Protein AF-0000000068150400 (afdb_homodimer)

Organism: Rhizobium meliloti (strain 1021) (NCBI:txid266834)

Foldseek 3Di:
DWLQVLCVVPHFDAAADEQFDFQQVVVVVCVVVVHFKHFYADPVQFGQFMDGVVLSVVCCVVPNPVRRGGGNNVRTGGPAAADEGGHDLVVVVVVCVVVVNQKHFYDDPRHTRHMDGVVSSVVVVVVVVVVVVVVVVVVVVD/DWLQVLCVVPHFDAAADEQFDFQQVVVVVCVVVVHFKHFYADPVQFGQFMDGVVLSVVCCVVPNPVRRGGGNNVRTGGPAAADEGGHDLVVVVVVCVVVVNQKHFYDDPRHGRHMDGVVSSVVVVVVVVVVVVVVVVVVVVD

InterPro domains:
  IPR000644 CBS domain [PF00571] (12-61)
  IPR000644 CBS domain [PF00571] (72-124)
  IPR000644 CBS domain [PS51371] (7-70)
  IPR000644 CBS domain [PS51371] (76-134)
  IPR000644 CBS domain [SM00116] (13-61)
  IPR000644 CBS domain [SM00116] (79-126)
  IPR044725 CBS domain-containing protein CBSX3, CBS domain [cd04623] (11-123)
  IPR046342 CBS domain superfamily [G3DSA:3.10.580.10] (1-142)
  IPR046342 CBS domain superfamily [SSF54631] (1-140)
  IPR051257 Diverse Function CBS-Domain-Containing Protein [PTHR43080] (1-141)

Radius of gyration: 20.03 Å; Cα contacts (8 Å, |Δi|>4): 483; chains: 2; bounding box: 55×65×50 Å

Nearest PDB structures (foldseek):
  3fhm-assembly2_C  TM=9.840E-01  e=1.062E-17  Agrobacterium fabrum str. C58
  3fhm-assembly2_B  TM=9.861E-01  e=1.973E-17  Agrobacterium fabrum str. C58
  3fhm-assembly1_D  TM=9.865E-01  e=5.171E-17  Agrobacterium fabrum str. C58
  4fry-assembly1_A  TM=9.523E-01  e=8.740E-14  Burkholderia ambifaria MC40-6
  1xkf-assembly1_B-2  TM=8.261E-01  e=1.287E-10  Mycobacterium tuberculosis

Secondary structure (DSSP, 8-state):
-BHHHHHHHH-----EE-TTSBHHHHHHHHHHHT-SEEEEE-TT--EEEEEEHHHHHHHHHHHGGGGGGSBGGGTSBSS---B-TT-BHHHHHHHHHHHT-SEEEEEETTEEEEEEEHHHHHHHHHHHHHHHHHHHHHHHH-/-BHHHHHHHH-----EE-TTSBHHHHHHHHHHHT-SEEEEE-TT--EEEEEEHHHHHHHHHHHGGGGGGSBGGGTSBSS---B-TT-BHHHHHHHHHHHT-SEEEEEETTEEEEEEEHHHHHHHHHHHHHHHHHHHHHHHH-

Structure (mmCIF, N/CA/C/O backbone):
data_AF-0000000068150400-model_v1
#
loop_
_entity.id
_entity.type
_entity.pdbx_description
1 polymer 'CBS domain-containing protein'
#
loop_
_atom_site.group_PDB
_atom_site.id
_atom_site.type_symbol
_atom_site.label_atom_id
_atom_site.label_alt_id
_atom_site.label_comp_id
_atom_site.label_asym_id
_atom_site.label_entity_id
_atom_site.label_seq_id
_atom_site.pdbx_PDB_ins_code
_atom_site.Cartn_x
_atom_site.Cartn_y
_atom_site.Cartn_z
_atom_site.occupancy
_atom_site.B_iso_or_equiv
_atom_site.auth_seq_id
_atom_site.auth_comp_id
_atom_site.auth_asym_id
_atom_site.auth_atom_id
_atom_site.pdbx_PDB_model_num
ATOM 1 N N . MET A 1 1 ? 9.695 17.406 8.484 1 82.75 1 MET A N 1
ATOM 2 C CA . MET A 1 1 ? 10.508 16.219 8.773 1 82.75 1 MET A CA 1
ATOM 3 C C . MET A 1 1 ? 11.031 15.602 7.48 1 82.75 1 MET A C 1
ATOM 5 O O . MET A 1 1 ? 10.383 15.672 6.438 1 82.75 1 MET A O 1
ATOM 9 N N . SER A 1 2 ? 12.289 14.93 7.605 1 92.44 2 SER A N 1
ATOM 10 C CA . SER A 1 2 ? 13.008 14.531 6.395 1 92.44 2 SER A CA 1
ATOM 11 C C . SER A 1 2 ? 13.07 13.016 6.262 1 92.44 2 SER A C 1
ATOM 13 O O . SER A 1 2 ? 12.742 12.289 7.203 1 92.44 2 SER A O 1
ATOM 15 N N . VAL A 1 3 ? 13.469 12.562 5.055 1 95.31 3 VAL A N 1
ATOM 16 C CA . VAL A 1 3 ? 13.742 11.156 4.766 1 95.31 3 VAL A CA 1
ATOM 17 C C . VAL A 1 3 ? 14.812 10.633 5.715 1 95.31 3 VAL A C 1
ATOM 19 O O . VAL A 1 3 ? 14.68 9.531 6.262 1 95.31 3 VAL A O 1
ATOM 22 N N . LYS A 1 4 ? 15.789 11.445 5.941 1 95.5 4 LYS A N 1
ATOM 23 C CA . LYS A 1 4 ? 16.875 11.07 6.84 1 95.5 4 LYS A CA 1
ATOM 24 C C . LYS A 1 4 ? 16.359 10.758 8.242 1 95.5 4 LYS A C 1
ATOM 26 O O . LYS A 1 4 ? 16.781 9.789 8.867 1 95.5 4 LYS A O 1
ATOM 31 N N . ALA A 1 5 ? 15.516 11.547 8.727 1 93.94 5 ALA A N 1
ATOM 32 C CA . ALA A 1 5 ? 14.953 11.367 10.062 1 93.94 5 ALA A CA 1
ATOM 33 C C . ALA A 1 5 ? 14.195 10.047 10.156 1 93.94 5 ALA A C 1
ATOM 35 O O . ALA A 1 5 ? 14.289 9.336 11.164 1 93.94 5 ALA A O 1
ATOM 36 N N . ILE A 1 6 ? 13.414 9.727 9.102 1 95.12 6 ILE A N 1
ATOM 37 C CA . ILE A 1 6 ? 12.672 8.477 9.07 1 95.12 6 ILE A CA 1
ATOM 38 C C . ILE A 1 6 ? 13.648 7.297 9.102 1 95.12 6 ILE A C 1
ATOM 40 O O . ILE A 1 6 ? 13.453 6.348 9.867 1 95.12 6 ILE A O 1
ATOM 44 N N . LEU A 1 7 ? 14.703 7.406 8.305 1 96.25 7 LEU A N 1
ATOM 45 C CA . LEU A 1 7 ? 15.688 6.332 8.242 1 96.25 7 LEU A CA 1
ATOM 46 C C . LEU A 1 7 ? 16.375 6.141 9.594 1 96.25 7 LEU A C 1
ATOM 48 O O . LEU A 1 7 ? 16.609 5.008 10.016 1 96.25 7 LEU A O 1
ATOM 52 N N . ASN A 1 8 ? 16.688 7.238 10.227 1 94.5 8 ASN A N 1
ATOM 53 C CA . ASN A 1 8 ? 17.328 7.172 11.531 1 94.5 8 ASN A CA 1
ATOM 54 C C . ASN A 1 8 ? 16.453 6.461 12.555 1 94.5 8 ASN A C 1
ATOM 56 O O . ASN A 1 8 ? 16.953 5.777 13.453 1 94.5 8 ASN A O 1
ATOM 60 N N . GLU A 1 9 ? 15.25 6.629 12.406 1 91.56 9 GLU A N 1
ATOM 61 C CA . GLU A 1 9 ? 14.32 6.039 13.359 1 91.56 9 GLU A CA 1
ATOM 62 C C . GLU A 1 9 ? 14.07 4.562 13.055 1 91.56 9 GLU A C 1
ATOM 64 O O . GLU A 1 9 ? 14.117 3.723 13.961 1 91.56 9 GLU A O 1
ATOM 69 N N . LYS A 1 10 ? 13.805 4.262 11.805 1 93.38 10 LYS A N 1
ATOM 70 C CA . LYS A 1 10 ? 13.383 2.9 11.492 1 93.38 10 LYS A CA 1
ATOM 71 C C . LYS A 1 10 ? 14.57 2.023 11.125 1 93.38 10 LYS A C 1
ATOM 73 O O . LYS A 1 10 ? 14.461 0.796 11.078 1 93.38 10 LYS A O 1
ATOM 78 N N . GLY A 1 11 ? 15.68 2.656 10.805 1 93.31 11 GLY A N 1
ATOM 79 C CA . GLY A 1 11 ? 16.828 1.925 10.297 1 93.31 11 GLY A CA 1
ATOM 80 C C . GLY A 1 11 ? 16.953 1.986 8.789 1 93.31 11 GLY A C 1
ATOM 81 O O . GLY A 1 11 ? 16.016 2.377 8.094 1 93.31 11 GLY A O 1
ATOM 82 N N . SER A 1 12 ? 18.141 1.48 8.289 1 90.25 12 SER A N 1
ATOM 83 C CA . SER A 1 12 ? 18.422 1.635 6.863 1 90.25 12 SER A CA 1
ATOM 84 C C . SER A 1 12 ? 18.594 0.28 6.184 1 90.25 12 SER A C 1
ATOM 86 O O . SER A 1 12 ? 19.016 0.208 5.031 1 90.25 12 SER A O 1
ATOM 88 N N . ASN A 1 13 ? 18.188 -0.752 6.84 1 92.38 13 ASN A N 1
ATOM 89 C CA . ASN A 1 13 ? 18.312 -2.078 6.242 1 92.38 13 ASN A CA 1
ATOM 90 C C . ASN A 1 13 ? 17.297 -2.285 5.121 1 92.38 13 ASN A C 1
ATOM 92 O O . ASN A 1 13 ? 16.125 -1.921 5.262 1 92.38 13 ASN A O 1
ATOM 96 N N . VAL A 1 14 ? 17.828 -2.82 4.047 1 95.88 14 VAL A N 1
ATOM 97 C CA . VAL A 1 14 ? 16.984 -3.08 2.891 1 95.88 14 VAL A CA 1
ATOM 98 C C . VAL A 1 14 ? 17.141 -4.535 2.451 1 95.88 14 VAL A C 1
ATOM 100 O O . VAL A 1 14 ? 18.25 -5.016 2.262 1 95.88 14 VAL A O 1
ATOM 103 N N . ILE A 1 15 ? 16.125 -5.289 2.371 1 97.19 15 ILE A N 1
ATOM 104 C CA . ILE A 1 15 ? 16.156 -6.613 1.76 1 97.19 15 ILE A CA 1
ATOM 105 C C . ILE A 1 15 ? 16.312 -6.48 0.246 1 97.19 15 ILE A C 1
ATOM 107 O O . ILE A 1 15 ? 15.477 -5.855 -0.415 1 97.19 15 ILE A O 1
ATOM 111 N N . THR A 1 16 ? 17.344 -7.031 -0.246 1 98.06 16 THR A N 1
ATOM 112 C CA . THR A 1 16 ? 17.609 -6.973 -1.68 1 98.06 16 THR A CA 1
ATOM 113 C C . THR A 1 16 ? 17.656 -8.375 -2.277 1 98.06 16 THR A C 1
ATOM 115 O O . THR A 1 16 ? 17.812 -9.359 -1.553 1 98.06 16 THR A O 1
ATOM 118 N N . VAL A 1 17 ? 17.453 -8.406 -3.559 1 98.31 17 VAL A N 1
ATOM 119 C CA . VAL A 1 17 ? 17.609 -9.656 -4.297 1 98.31 17 VAL A CA 1
ATOM 120 C C . VAL A 1 17 ? 18.375 -9.406 -5.59 1 98.31 17 VAL A C 1
ATOM 122 O O . VAL A 1 17 ? 18.531 -8.258 -6.012 1 98.31 17 VAL A O 1
ATOM 125 N N . THR A 1 18 ? 18.891 -10.492 -6.129 1 97.75 18 THR A N 1
ATOM 126 C CA . THR A 1 18 ? 19.438 -10.406 -7.473 1 97.75 18 THR A CA 1
ATOM 127 C C . THR A 1 18 ? 18.359 -10.617 -8.523 1 97.75 18 THR A C 1
ATOM 129 O O . THR A 1 18 ? 17.281 -11.133 -8.211 1 97.75 18 THR A O 1
ATOM 132 N N . ALA A 1 19 ? 18.688 -10.234 -9.781 1 97.56 19 ALA A N 1
ATOM 133 C CA . ALA A 1 19 ? 17.719 -10.281 -10.875 1 97.56 19 ALA A CA 1
ATOM 134 C C . ALA A 1 19 ? 17.328 -11.727 -11.195 1 97.56 19 ALA A C 1
ATOM 136 O O . ALA A 1 19 ? 16.297 -11.969 -11.828 1 97.56 19 ALA A O 1
ATOM 137 N N . GLN A 1 20 ? 18.031 -12.68 -10.734 1 97.62 20 GLN A N 1
ATOM 138 C CA . GLN A 1 20 ? 17.906 -14.055 -11.219 1 97.62 20 GLN A CA 1
ATOM 139 C C . GLN A 1 20 ? 17.031 -14.883 -10.273 1 97.62 20 GLN A C 1
ATOM 141 O O . GLN A 1 20 ? 16.594 -15.977 -10.633 1 97.62 20 GLN A O 1
ATOM 146 N N . VAL A 1 21 ? 16.859 -14.43 -9.055 1 98 21 VAL A N 1
ATOM 147 C CA . VAL A 1 21 ? 15.984 -15.18 -8.164 1 98 21 VAL A CA 1
ATOM 148 C C . VAL A 1 21 ? 14.594 -15.305 -8.789 1 98 21 VAL A C 1
ATOM 150 O O . VAL A 1 21 ? 14.219 -14.492 -9.633 1 98 21 VAL A O 1
ATOM 153 N N . THR A 1 22 ? 13.836 -16.297 -8.43 1 98.62 22 THR A N 1
ATOM 154 C CA . THR A 1 22 ? 12.516 -16.484 -9.023 1 98.62 22 THR A CA 1
ATOM 155 C C . THR A 1 22 ? 11.484 -15.594 -8.352 1 98.62 22 THR A C 1
ATOM 157 O O . THR A 1 22 ? 11.68 -15.148 -7.219 1 98.62 22 THR A O 1
ATOM 160 N N . VAL A 1 23 ? 10.383 -15.406 -8.984 1 98.56 23 VAL A N 1
ATOM 161 C CA . VAL A 1 23 ? 9.266 -14.641 -8.453 1 98.56 23 VAL A CA 1
ATOM 162 C C . VAL A 1 23 ? 8.75 -15.297 -7.176 1 98.56 23 VAL A C 1
ATOM 164 O O . VAL A 1 23 ? 8.445 -14.617 -6.195 1 98.56 23 VAL A O 1
ATOM 167 N N . GLN A 1 24 ? 8.727 -16.594 -7.191 1 98.56 24 GLN A N 1
ATOM 168 C CA . GLN A 1 24 ? 8.289 -17.328 -6.012 1 98.56 24 GLN A CA 1
ATOM 169 C C . GLN A 1 24 ? 9.219 -17.062 -4.828 1 98.56 24 GLN A C 1
ATOM 171 O O . GLN A 1 24 ? 8.758 -16.859 -3.703 1 98.56 24 GLN A O 1
ATOM 176 N N . GLN A 1 25 ? 10.484 -17.109 -5.066 1 98.62 25 GLN A N 1
ATOM 177 C CA . GLN A 1 25 ? 11.453 -16.844 -4.008 1 98.62 25 GLN A CA 1
ATOM 178 C C . GLN A 1 25 ? 11.289 -15.422 -3.473 1 98.62 25 GLN A C 1
ATOM 180 O O . GLN A 1 25 ? 11.352 -15.195 -2.262 1 98.62 25 GLN A O 1
ATOM 185 N N . ALA A 1 26 ? 11.133 -14.5 -4.371 1 98.62 26 ALA A N 1
ATOM 186 C CA . ALA A 1 26 ? 10.914 -13.117 -3.961 1 98.62 26 ALA A CA 1
ATOM 187 C C . ALA A 1 26 ? 9.633 -12.984 -3.137 1 98.62 26 ALA A C 1
ATOM 189 O O . ALA A 1 26 ? 9.609 -12.266 -2.137 1 98.62 26 ALA A O 1
ATOM 190 N N . ALA A 1 27 ? 8.539 -13.688 -3.525 1 98.62 27 ALA A N 1
ATOM 191 C CA . ALA A 1 27 ? 7.297 -13.68 -2.764 1 98.62 27 ALA A CA 1
ATOM 192 C C . ALA A 1 27 ? 7.52 -14.188 -1.342 1 98.62 27 ALA A C 1
ATOM 194 O O . ALA A 1 27 ? 6.977 -13.625 -0.385 1 98.62 27 ALA A O 1
ATOM 195 N N . SER A 1 28 ? 8.328 -15.211 -1.235 1 98.75 28 SER A N 1
ATOM 196 C CA . SER A 1 28 ? 8.656 -15.758 0.077 1 98.75 28 SER A CA 1
ATOM 197 C C . SER A 1 28 ? 9.398 -14.742 0.934 1 98.75 28 SER A C 1
ATOM 199 O O . SER A 1 28 ? 9.117 -14.602 2.127 1 98.75 28 SER A O 1
ATOM 201 N N . LEU A 1 29 ? 10.289 -14.016 0.348 1 98.69 29 LEU A N 1
ATOM 202 C CA . LEU A 1 29 ? 11.039 -12.992 1.063 1 98.69 29 LEU A CA 1
ATOM 203 C C . LEU A 1 29 ? 10.125 -11.875 1.537 1 98.69 29 LEU A C 1
ATOM 205 O O . LEU A 1 29 ? 10.234 -11.414 2.676 1 98.69 29 LEU A O 1
ATOM 209 N N . LEU A 1 30 ? 9.195 -11.453 0.648 1 98.56 30 LEU A N 1
ATOM 210 C CA . LEU A 1 30 ? 8.242 -10.422 1.029 1 98.56 30 LEU A CA 1
ATOM 211 C C . LEU A 1 30 ? 7.426 -10.852 2.244 1 98.56 30 LEU A C 1
ATOM 213 O O . LEU A 1 30 ? 7.301 -10.102 3.213 1 98.56 30 LEU A O 1
ATOM 217 N N . HIS A 1 31 ? 6.957 -12.086 2.205 1 98.44 31 HIS A N 1
ATOM 218 C CA . HIS A 1 31 ? 6.094 -12.609 3.262 1 98.44 31 HIS A CA 1
ATOM 219 C C . HIS A 1 31 ? 6.867 -12.789 4.562 1 98.44 31 HIS A C 1
ATOM 221 O O . HIS A 1 31 ? 6.41 -12.352 5.625 1 98.44 31 HIS A O 1
ATOM 227 N N . GLU A 1 32 ? 8.039 -13.352 4.484 1 98.12 32 GLU A N 1
ATOM 228 C CA . GLU A 1 32 ? 8.844 -13.68 5.656 1 98.12 32 GLU A CA 1
ATOM 229 C C . GLU A 1 32 ? 9.312 -12.422 6.375 1 98.12 32 GLU A C 1
ATOM 231 O O . GLU A 1 32 ? 9.453 -12.414 7.602 1 98.12 32 GLU A O 1
ATOM 236 N N . ASN A 1 33 ? 9.531 -11.359 5.648 1 97.69 33 ASN A N 1
ATOM 237 C CA . ASN A 1 33 ? 10.055 -10.133 6.234 1 97.69 33 ASN A CA 1
ATOM 238 C C . ASN A 1 33 ? 8.953 -9.102 6.445 1 97.69 33 ASN A C 1
ATOM 240 O O . ASN A 1 33 ? 9.211 -8 6.938 1 97.69 33 ASN A O 1
ATOM 244 N N . HIS A 1 34 ? 7.723 -9.383 6.02 1 96.62 34 HIS A N 1
ATOM 245 C CA . HIS A 1 34 ? 6.559 -8.516 6.172 1 96.62 34 HIS A CA 1
ATOM 246 C C . HIS A 1 34 ? 6.777 -7.176 5.48 1 96.62 34 HIS A C 1
ATOM 248 O O . HIS A 1 34 ? 6.539 -6.121 6.078 1 96.62 34 HIS A O 1
ATOM 254 N N . ILE A 1 35 ? 7.309 -7.273 4.246 1 97.44 35 ILE A N 1
ATOM 255 C CA . ILE A 1 35 ? 7.531 -6.074 3.439 1 97.44 35 ILE A CA 1
ATOM 256 C C . ILE A 1 35 ? 6.785 -6.199 2.115 1 97.44 35 ILE A C 1
ATOM 258 O O . ILE A 1 35 ? 6.449 -7.305 1.686 1 97.44 35 ILE A O 1
ATOM 262 N N . GLY A 1 36 ? 6.5 -5.027 1.445 1 98 36 GLY A N 1
ATOM 263 C CA . GLY A 1 36 ? 5.711 -5.039 0.222 1 98 36 GLY A CA 1
ATOM 264 C C . GLY A 1 36 ? 6.555 -4.91 -1.031 1 98 36 GLY A C 1
ATOM 265 O O . GLY A 1 36 ? 6.027 -4.93 -2.146 1 98 36 GLY A O 1
ATOM 266 N N . ALA A 1 37 ? 7.902 -4.801 -0.816 1 98.44 37 ALA A N 1
ATOM 267 C CA . ALA A 1 37 ? 8.789 -4.629 -1.967 1 98.44 37 ALA A CA 1
ATOM 268 C C . ALA A 1 37 ? 10.188 -5.141 -1.661 1 98.44 37 ALA A C 1
ATOM 270 O O . ALA A 1 37 ? 10.641 -5.086 -0.515 1 98.44 37 ALA A O 1
ATOM 271 N N . VAL A 1 38 ? 10.828 -5.617 -2.701 1 98.56 38 VAL A N 1
ATOM 272 C CA . VAL A 1 38 ? 12.266 -5.891 -2.656 1 98.56 38 VAL A CA 1
ATOM 273 C C . VAL A 1 38 ? 12.984 -5.074 -3.727 1 98.56 38 VAL A C 1
ATOM 275 O O . VAL A 1 38 ? 12.469 -4.902 -4.836 1 98.56 38 VAL A O 1
ATOM 278 N N . VAL A 1 39 ? 14.148 -4.609 -3.348 1 98.5 39 VAL A N 1
ATOM 279 C CA . VAL A 1 39 ? 14.977 -3.883 -4.309 1 98.5 39 VAL A CA 1
ATOM 280 C C . VAL A 1 39 ? 15.922 -4.848 -5.008 1 98.5 39 VAL A C 1
ATOM 282 O O . VAL A 1 39 ? 16.516 -5.723 -4.371 1 98.5 39 VAL A O 1
ATOM 285 N N . VAL A 1 40 ? 15.953 -4.723 -6.301 1 98.56 40 VAL A N 1
ATOM 286 C CA . VAL A 1 40 ? 16.859 -5.551 -7.098 1 98.56 40 VAL A CA 1
ATOM 287 C C . VAL A 1 40 ? 18.156 -4.797 -7.352 1 98.56 40 VAL A C 1
ATOM 289 O O . VAL A 1 40 ? 18.141 -3.674 -7.863 1 98.56 40 VAL A O 1
ATOM 292 N N . VAL A 1 41 ? 19.281 -5.43 -6.973 1 96.81 41 VAL A N 1
ATOM 293 C CA . VAL A 1 41 ? 20.578 -4.773 -7.113 1 96.81 41 VAL A CA 1
ATOM 294 C C . VAL A 1 41 ? 21.531 -5.668 -7.898 1 96.81 41 VAL A C 1
ATOM 296 O O . VAL A 1 41 ? 21.344 -6.887 -7.949 1 96.81 41 VAL A O 1
ATOM 299 N N . ASP A 1 42 ? 22.438 -5.047 -8.57 1 94.94 42 ASP A N 1
ATOM 300 C CA . ASP A 1 42 ? 23.5 -5.805 -9.234 1 94.94 42 ASP A CA 1
ATOM 301 C C . ASP A 1 42 ? 24.656 -6.098 -8.281 1 94.94 42 ASP A C 1
ATOM 303 O O . ASP A 1 42 ? 24.594 -5.762 -7.102 1 94.94 42 ASP A O 1
ATOM 307 N N . PRO A 1 43 ? 25.688 -6.801 -8.742 1 93.38 43 PRO A N 1
ATOM 308 C CA . PRO A 1 43 ? 26.797 -7.176 -7.859 1 93.38 43 PRO A CA 1
ATOM 309 C C . PRO A 1 43 ? 27.5 -5.965 -7.25 1 93.38 43 PRO A C 1
ATOM 311 O O . PRO A 1 43 ? 28.125 -6.078 -6.191 1 93.38 43 PRO A O 1
ATOM 314 N N . GLU A 1 44 ? 27.406 -4.82 -7.883 1 90.44 44 GLU A N 1
ATOM 315 C CA . GLU A 1 44 ? 28.047 -3.605 -7.379 1 90.44 44 GLU A CA 1
ATOM 316 C C . GLU A 1 44 ? 27.094 -2.797 -6.512 1 90.44 44 GLU A C 1
ATOM 318 O O . GLU A 1 44 ? 27.375 -1.648 -6.164 1 90.44 44 GLU A O 1
ATOM 323 N N . GLU A 1 45 ? 25.906 -3.299 -6.281 1 88.06 45 GLU A N 1
ATOM 324 C CA . GLU A 1 45 ? 24.906 -2.723 -5.391 1 88.06 45 GLU A CA 1
ATOM 325 C C . GLU A 1 45 ? 24.219 -1.522 -6.039 1 88.06 45 GLU A C 1
ATOM 327 O O . GLU A 1 45 ? 23.719 -0.641 -5.344 1 88.06 45 GLU A O 1
ATOM 332 N N . HIS A 1 46 ? 24.312 -1.472 -7.316 1 93.81 46 HIS A N 1
ATOM 333 C CA . HIS A 1 46 ? 23.469 -0.513 -8.023 1 93.81 46 HIS A CA 1
ATOM 334 C C . HIS A 1 46 ? 22.031 -1.002 -8.109 1 93.81 46 HIS A C 1
ATOM 336 O O . HIS A 1 46 ? 21.781 -2.193 -8.312 1 93.81 46 HIS A O 1
ATOM 342 N N . ILE A 1 47 ? 21.156 0.01 -7.953 1 96.56 47 ILE A N 1
ATOM 343 C CA . ILE A 1 47 ? 19.734 -0.328 -8.078 1 96.56 47 ILE A CA 1
ATOM 344 C C . ILE A 1 47 ? 19.391 -0.595 -9.539 1 96.56 47 ILE A C 1
ATOM 346 O O . ILE A 1 47 ? 19.562 0.279 -10.391 1 96.56 47 ILE A O 1
ATOM 350 N N . VAL A 1 48 ? 18.891 -1.776 -9.812 1 96.88 48 VAL A N 1
ATOM 351 C CA . VAL A 1 48 ? 18.609 -2.098 -11.203 1 96.88 48 VAL A CA 1
ATOM 352 C C . VAL A 1 48 ? 17.109 -2.357 -11.375 1 96.88 48 VAL A C 1
ATOM 354 O O . VAL A 1 48 ? 16.609 -2.504 -12.5 1 96.88 48 VAL A O 1
ATOM 357 N N . GLY A 1 49 ? 16.344 -2.475 -10.289 1 97.94 49 GLY A N 1
ATOM 358 C CA . GLY A 1 49 ? 14.906 -2.684 -10.344 1 97.94 49 GLY A CA 1
ATOM 359 C C . GLY A 1 49 ? 14.258 -2.75 -8.969 1 97.94 49 GLY A C 1
ATOM 360 O O . GLY A 1 49 ? 14.945 -2.609 -7.949 1 97.94 49 GLY A O 1
ATOM 361 N N . ILE A 1 50 ? 13 -2.889 -8.961 1 98.56 50 ILE A N 1
ATOM 362 C CA . ILE A 1 50 ? 12.219 -3.105 -7.746 1 98.56 50 ILE A CA 1
ATOM 363 C C . ILE A 1 50 ? 11.016 -3.994 -8.055 1 98.56 50 ILE A C 1
ATOM 365 O O . ILE A 1 50 ? 10.398 -3.867 -9.117 1 98.56 50 ILE A O 1
ATOM 369 N N . MET A 1 51 ? 10.75 -4.93 -7.207 1 98.69 51 MET A N 1
ATOM 370 C CA . MET A 1 51 ? 9.562 -5.77 -7.34 1 98.69 51 MET A CA 1
ATOM 371 C C . MET A 1 51 ? 8.672 -5.648 -6.109 1 98.69 51 MET A C 1
ATOM 373 O O . MET A 1 51 ? 9.133 -5.809 -4.98 1 98.69 51 MET A O 1
ATOM 377 N N . THR A 1 52 ? 7.391 -5.352 -6.355 1 98.5 52 THR A N 1
ATOM 378 C CA . THR A 1 52 ? 6.43 -5.152 -5.277 1 98.5 52 THR A CA 1
ATOM 379 C C . THR A 1 52 ? 5.367 -6.25 -5.293 1 98.5 52 THR A C 1
ATOM 381 O O . THR A 1 52 ? 5.328 -7.07 -6.211 1 98.5 52 THR A O 1
ATOM 384 N N . GLU A 1 53 ? 4.559 -6.27 -4.246 1 98.5 53 GLU A N 1
ATOM 385 C CA . GLU A 1 53 ? 3.389 -7.141 -4.215 1 98.5 53 GLU A CA 1
ATOM 386 C C . GLU A 1 53 ? 2.498 -6.918 -5.434 1 98.5 53 GLU A C 1
ATOM 388 O O . GLU A 1 53 ? 1.99 -7.871 -6.02 1 98.5 53 GLU A O 1
ATOM 393 N N . ARG A 1 54 ? 2.393 -5.672 -5.855 1 98.19 54 ARG A N 1
ATOM 394 C CA . ARG A 1 54 ? 1.565 -5.336 -7.008 1 98.19 54 ARG A CA 1
ATOM 395 C C . ARG A 1 54 ? 2.133 -5.945 -8.289 1 98.19 54 ARG A C 1
ATOM 397 O O . ARG A 1 54 ? 1.381 -6.406 -9.148 1 98.19 54 ARG A O 1
ATOM 404 N N . ASP A 1 55 ? 3.395 -5.922 -8.43 1 98.06 55 ASP A N 1
ATOM 405 C CA . ASP A 1 55 ? 4.027 -6.512 -9.609 1 98.06 55 ASP A CA 1
ATOM 406 C C . ASP A 1 55 ? 3.738 -8.008 -9.695 1 98.06 55 ASP A C 1
ATOM 408 O O . ASP A 1 55 ? 3.494 -8.539 -10.781 1 98.06 55 ASP A O 1
ATOM 412 N N . ILE A 1 56 ? 3.816 -8.672 -8.523 1 98.5 56 ILE A N 1
ATOM 413 C CA . ILE A 1 56 ? 3.549 -10.109 -8.484 1 98.5 56 ILE A CA 1
ATOM 414 C C . ILE A 1 56 ? 2.098 -10.375 -8.883 1 98.5 56 ILE A C 1
ATOM 416 O O . ILE A 1 56 ? 1.824 -11.227 -9.727 1 98.5 56 ILE A O 1
ATOM 420 N N . VAL A 1 57 ? 1.198 -9.656 -8.336 1 98.5 57 VAL A N 1
ATOM 421 C CA . VAL A 1 57 ? -0.225 -9.836 -8.594 1 98.5 57 VAL A CA 1
ATOM 422 C C . VAL A 1 57 ? -0.523 -9.539 -10.062 1 98.5 57 VAL A C 1
ATOM 424 O O . VAL A 1 57 ? -1.272 -10.273 -10.711 1 98.5 57 VAL A O 1
ATOM 427 N N . ALA A 1 58 ? 0.052 -8.461 -10.562 1 98.31 58 ALA A N 1
ATOM 428 C CA . ALA A 1 58 ? -0.116 -8.133 -11.977 1 98.31 58 ALA A CA 1
ATOM 429 C C . ALA A 1 58 ? 0.388 -9.266 -12.867 1 98.31 58 ALA A C 1
ATOM 431 O O . ALA A 1 58 ? -0.25 -9.609 -13.867 1 98.31 58 ALA A O 1
ATOM 432 N N . SER A 1 59 ? 1.521 -9.797 -12.555 1 98.31 59 SER A N 1
ATOM 433 C CA . SER A 1 59 ? 2.102 -10.891 -13.328 1 98.31 59 SER A CA 1
ATOM 434 C C . SER A 1 59 ? 1.221 -12.133 -13.281 1 98.31 59 SER A C 1
ATOM 436 O O . SER A 1 59 ? 1.041 -12.812 -14.289 1 98.31 59 SER A O 1
ATOM 438 N N . ILE A 1 60 ? 0.725 -12.43 -12.07 1 98.25 60 ILE A N 1
ATOM 439 C CA . ILE A 1 60 ? -0.189 -13.555 -11.914 1 98.25 60 ILE A CA 1
ATOM 440 C C . ILE A 1 60 ? -1.421 -13.344 -12.789 1 98.25 60 ILE A C 1
ATOM 442 O O . ILE A 1 60 ? -1.882 -14.273 -13.461 1 98.25 60 ILE A O 1
ATOM 446 N N . ALA A 1 61 ? -1.982 -12.172 -12.766 1 98.25 61 ALA A N 1
ATOM 447 C CA . ALA A 1 61 ? -3.156 -11.852 -13.57 1 98.25 61 ALA A CA 1
ATOM 448 C C . ALA A 1 61 ? -2.885 -12.086 -15.055 1 98.25 61 ALA A C 1
ATOM 450 O O . ALA A 1 61 ? -3.746 -12.594 -15.781 1 98.25 61 ALA A O 1
ATOM 451 N N . ARG A 1 62 ? -1.73 -11.75 -15.484 1 97.31 62 ARG A N 1
ATOM 452 C CA . ARG A 1 62 ? -1.403 -11.758 -16.906 1 97.31 62 ARG A CA 1
ATOM 453 C C . ARG A 1 62 ? -0.959 -13.148 -17.359 1 97.31 62 ARG A C 1
ATOM 455 O O . ARG A 1 62 ? -1.311 -13.594 -18.453 1 97.31 62 ARG A O 1
ATOM 462 N N . TYR A 1 63 ? -0.173 -13.859 -16.453 1 96.94 63 TYR A N 1
ATOM 463 C CA . TYR A 1 63 ? 0.537 -15.039 -16.938 1 96.94 63 TYR A CA 1
ATOM 464 C C . TYR A 1 63 ? 0.162 -16.266 -16.125 1 96.94 63 TYR A C 1
ATOM 466 O O . TYR A 1 63 ? 0.596 -17.375 -16.438 1 96.94 63 TYR A O 1
ATOM 474 N N . GLY A 1 64 ? -0.612 -16.141 -15.133 1 96.94 64 GLY A N 1
ATOM 475 C CA . GLY A 1 64 ? -0.967 -17.25 -14.266 1 96.94 64 GLY A CA 1
ATOM 476 C C . GLY A 1 64 ? 0.209 -17.797 -13.477 1 96.94 64 GLY A C 1
ATOM 477 O O . GLY A 1 64 ? 1.138 -17.047 -13.148 1 96.94 64 GLY A O 1
ATOM 478 N N . ALA A 1 65 ? 0.145 -19.031 -13.172 1 97.12 65 ALA A N 1
ATOM 479 C CA . ALA A 1 65 ? 1.111 -19.688 -12.297 1 97.12 65 ALA A CA 1
ATOM 480 C C . ALA A 1 65 ? 2.504 -19.703 -12.922 1 97.12 65 ALA A C 1
ATOM 482 O O . ALA A 1 65 ? 3.508 -19.812 -12.219 1 97.12 65 ALA A O 1
ATOM 483 N N . ALA A 1 66 ? 2.59 -19.547 -14.203 1 97 66 ALA A N 1
ATOM 484 C CA . ALA A 1 66 ? 3.842 -19.672 -14.945 1 97 66 ALA A CA 1
ATOM 485 C C . ALA A 1 66 ? 4.832 -18.578 -14.539 1 97 66 ALA A C 1
ATOM 487 O O . ALA A 1 66 ? 6.043 -18.75 -14.672 1 97 66 ALA A O 1
ATOM 488 N N . CYS A 1 67 ? 4.324 -17.531 -14.062 1 97.56 67 CYS A N 1
ATOM 489 C CA . CYS A 1 67 ? 5.207 -16.422 -13.734 1 97.56 67 CYS A CA 1
ATOM 490 C C . CYS A 1 67 ? 6.047 -16.734 -12.5 1 97.56 67 CYS A C 1
ATOM 492 O O . CYS A 1 67 ? 7.09 -16.109 -12.281 1 97.56 67 CYS A O 1
ATOM 494 N N . LEU A 1 68 ? 5.648 -17.688 -11.68 1 98.31 68 LEU A N 1
ATOM 495 C CA . LEU A 1 68 ? 6.273 -17.922 -10.375 1 98.31 68 LEU A CA 1
ATOM 496 C C . LEU A 1 68 ? 7.68 -18.484 -10.547 1 98.31 68 LEU A C 1
ATOM 498 O O . LEU A 1 68 ? 8.547 -18.266 -9.703 1 98.31 68 LEU A O 1
ATOM 502 N N . ASP A 1 69 ? 7.895 -19.141 -11.656 1 97.88 69 ASP A N 1
ATOM 503 C CA . ASP A 1 69 ? 9.188 -19.766 -11.891 1 97.88 69 ASP A CA 1
ATOM 504 C C . ASP A 1 69 ? 10.102 -18.859 -12.719 1 97.88 69 ASP A C 1
ATOM 506 O O . ASP A 1 69 ? 11.266 -19.188 -12.953 1 97.88 69 ASP A O 1
ATOM 510 N N . LYS A 1 70 ? 9.609 -17.75 -13.164 1 98.31 70 LYS A N 1
ATOM 511 C CA . LYS A 1 70 ? 10.391 -16.812 -13.961 1 98.31 70 LYS A CA 1
ATOM 512 C C . LYS A 1 70 ? 11.289 -15.953 -13.078 1 98.31 70 LYS A C 1
ATOM 514 O O . LYS A 1 70 ? 11.023 -15.789 -11.883 1 98.31 70 LYS A O 1
ATOM 519 N N . PRO A 1 71 ? 12.398 -15.469 -13.703 1 98.69 71 PRO A N 1
ATOM 520 C CA . PRO A 1 71 ? 13.25 -14.57 -12.93 1 98.69 71 PRO A CA 1
ATOM 521 C C . PRO A 1 71 ? 12.578 -13.234 -12.617 1 98.69 71 PRO A C 1
ATOM 523 O O . PRO A 1 71 ? 11.805 -12.727 -13.43 1 98.69 71 PRO A O 1
ATOM 526 N N . VAL A 1 72 ? 12.883 -12.625 -11.484 1 98.56 72 VAL A N 1
ATOM 527 C CA . VAL A 1 72 ? 12.398 -11.328 -11.039 1 98.56 72 VAL A CA 1
ATOM 528 C C . VAL A 1 72 ? 12.625 -10.289 -12.133 1 98.56 72 VAL A C 1
ATOM 530 O O . VAL A 1 72 ? 11.812 -9.383 -12.328 1 98.56 72 VAL A O 1
ATOM 533 N N . SER A 1 73 ? 13.68 -10.453 -12.898 1 98.31 73 SER A N 1
ATOM 534 C CA . SER A 1 73 ? 14.023 -9.5 -13.953 1 98.31 73 SER A CA 1
ATOM 535 C C . SER A 1 73 ? 12.93 -9.422 -15.008 1 98.31 73 SER A C 1
ATOM 537 O O . SER A 1 73 ? 12.82 -8.422 -15.719 1 98.31 73 SER A O 1
ATOM 539 N N . SER A 1 74 ? 12.141 -10.422 -15.109 1 97.44 74 SER A N 1
ATOM 540 C CA . SER A 1 74 ? 11.086 -10.453 -16.109 1 97.44 74 SER A CA 1
ATOM 541 C C . SER A 1 74 ? 9.812 -9.773 -15.609 1 97.44 74 SER A C 1
ATOM 543 O O . SER A 1 74 ? 8.891 -9.508 -16.391 1 97.44 74 SER A O 1
ATOM 545 N N . VAL A 1 75 ? 9.719 -9.43 -14.328 1 97.31 75 VAL A N 1
ATOM 546 C CA . VAL A 1 75 ? 8.484 -8.945 -13.719 1 97.31 75 VAL A CA 1
ATOM 547 C C . VAL A 1 75 ? 8.734 -7.594 -13.055 1 97.31 75 VAL A C 1
ATOM 549 O O . VAL A 1 75 ? 7.824 -6.773 -12.945 1 97.31 75 VAL A O 1
ATOM 552 N N . MET A 1 76 ? 9.922 -7.348 -12.664 1 98 76 MET A N 1
ATOM 553 C CA . MET A 1 76 ? 10.266 -6.18 -11.859 1 98 76 MET A CA 1
ATOM 554 C C . MET A 1 76 ? 10.109 -4.895 -12.656 1 98 76 MET A C 1
ATOM 556 O O . MET A 1 76 ? 10.094 -4.926 -13.891 1 98 76 MET A O 1
ATOM 560 N N . TRP A 1 77 ? 9.898 -3.83 -11.914 1 96.81 77 TRP A N 1
ATOM 561 C CA . TRP A 1 77 ? 9.945 -2.5 -12.516 1 96.81 77 TRP A CA 1
ATOM 562 C C . TRP A 1 77 ? 11.383 -1.998 -12.609 1 96.81 77 TRP A C 1
ATOM 564 O O . TRP A 1 77 ? 12.117 -2.002 -11.617 1 96.81 77 TRP A O 1
ATOM 574 N N . GLN A 1 78 ? 11.812 -1.51 -13.773 1 96.25 78 GLN A N 1
ATOM 575 C CA . GLN A 1 78 ? 13.219 -1.164 -13.984 1 96.25 78 GLN A CA 1
ATOM 576 C C . GLN A 1 78 ? 13.438 0.342 -13.867 1 96.25 78 GLN A C 1
ATOM 578 O O . GLN A 1 78 ? 14.562 0.797 -13.656 1 96.25 78 GLN A O 1
ATOM 583 N N . ASN A 1 79 ? 12.422 1.161 -14.07 1 94.5 79 ASN A N 1
ATOM 584 C CA . ASN A 1 79 ? 12.531 2.607 -13.898 1 94.5 79 ASN A CA 1
ATOM 585 C C . ASN A 1 79 ? 12.195 3.033 -12.477 1 94.5 79 ASN A C 1
ATOM 587 O O . ASN A 1 79 ? 11.211 3.738 -12.25 1 94.5 79 ASN A O 1
ATOM 591 N N . VAL A 1 80 ? 13.141 2.775 -11.617 1 96.69 80 VAL A N 1
ATOM 592 C CA . VAL A 1 80 ? 12.883 2.904 -10.188 1 96.69 80 VAL A CA 1
ATOM 593 C C . VAL A 1 80 ? 12.953 4.375 -9.781 1 96.69 80 VAL A C 1
ATOM 595 O O . VAL A 1 80 ? 13.961 5.047 -10.023 1 96.69 80 VAL A O 1
ATOM 598 N N . TYR A 1 81 ? 11.914 4.895 -9.273 1 97.06 81 TYR A N 1
ATOM 599 C CA . TYR A 1 81 ? 11.938 6.215 -8.648 1 97.06 81 TYR A CA 1
ATOM 600 C C . TYR A 1 81 ? 12.648 6.164 -7.301 1 97.06 81 TYR A C 1
ATOM 602 O O . TYR A 1 81 ? 12.375 5.281 -6.484 1 97.06 81 TYR A O 1
ATOM 610 N N . CYS A 1 82 ? 13.531 7.066 -7.102 1 97.62 82 CYS A N 1
ATOM 611 C CA . CYS A 1 82 ? 14.266 7.125 -5.844 1 97.62 82 CYS A CA 1
ATOM 612 C C . CYS A 1 82 ? 14.094 8.484 -5.172 1 97.62 82 CYS A C 1
ATOM 614 O O . CYS A 1 82 ? 13.727 9.461 -5.824 1 97.62 82 CYS A O 1
ATOM 616 N N . CYS A 1 83 ? 14.289 8.445 -3.891 1 97.5 83 CYS A N 1
ATOM 617 C CA . CYS A 1 83 ? 14.305 9.703 -3.146 1 97.5 83 CYS A CA 1
ATOM 618 C C . CYS A 1 83 ? 15.664 9.93 -2.498 1 97.5 83 CYS A C 1
ATOM 620 O O . CYS A 1 83 ? 16.562 9.094 -2.619 1 97.5 83 CYS A O 1
ATOM 622 N N . ARG A 1 84 ? 15.828 11.148 -1.915 1 97.06 84 ARG A N 1
ATOM 623 C CA . ARG A 1 84 ? 17.062 11.531 -1.261 1 97.06 84 ARG A CA 1
ATOM 624 C C . ARG A 1 84 ? 16.844 11.836 0.217 1 97.06 84 ARG A C 1
ATOM 626 O O . ARG A 1 84 ? 15.727 12.172 0.622 1 97.06 84 ARG A O 1
ATOM 633 N N . GLU A 1 85 ? 17.891 11.734 0.909 1 96 85 GLU A N 1
ATOM 634 C CA . GLU A 1 85 ? 17.828 11.859 2.361 1 96 85 GLU A CA 1
ATOM 635 C C . GLU A 1 85 ? 17.312 13.234 2.775 1 96 85 GLU A C 1
ATOM 637 O O . GLU A 1 85 ? 16.688 13.383 3.822 1 96 85 GLU A O 1
ATOM 642 N N . GLU A 1 86 ? 17.5 14.227 1.982 1 95.69 86 GLU A N 1
ATOM 643 C CA . GLU A 1 86 ? 17.188 15.602 2.357 1 95.69 86 GLU A CA 1
ATOM 644 C C . GLU A 1 86 ? 15.734 15.945 2.043 1 95.69 86 GLU A C 1
ATOM 646 O O . GLU A 1 86 ? 15.234 16.984 2.48 1 95.69 86 GLU A O 1
ATOM 651 N N . MET A 1 87 ? 15.133 15.109 1.315 1 95.56 87 MET A N 1
ATOM 652 C CA . MET A 1 87 ? 13.75 15.375 0.92 1 95.56 87 MET A CA 1
ATOM 653 C C . MET A 1 87 ? 12.836 15.398 2.137 1 95.56 87 MET A C 1
ATOM 655 O O . MET A 1 87 ? 13.047 14.664 3.098 1 95.56 87 MET A O 1
ATOM 659 N N . SER A 1 88 ? 11.805 16.25 2.066 1 93.62 88 SER A N 1
ATOM 660 C CA . SER A 1 88 ? 10.812 16.312 3.133 1 93.62 88 SER A CA 1
ATOM 661 C C . SER A 1 88 ? 9.781 15.203 3.004 1 93.62 88 SER A C 1
ATOM 663 O O . SER A 1 88 ? 9.586 14.656 1.917 1 93.62 88 SER A O 1
ATOM 665 N N . VAL A 1 89 ? 9.094 14.961 4.027 1 91.75 89 VAL A N 1
ATOM 666 C CA . VAL A 1 89 ? 8.039 13.945 4.055 1 91.75 89 VAL A CA 1
ATOM 667 C C . VAL A 1 89 ? 6.906 14.352 3.119 1 91.75 89 VAL A C 1
ATOM 669 O O . VAL A 1 89 ? 6.32 13.508 2.436 1 91.75 89 VAL A O 1
ATOM 672 N N . ASP A 1 90 ? 6.613 15.656 3.104 1 90.5 90 ASP A N 1
ATOM 673 C CA . ASP A 1 90 ? 5.562 16.141 2.219 1 90.5 90 ASP A CA 1
ATOM 674 C C . ASP A 1 90 ? 5.914 15.891 0.754 1 90.5 90 ASP A C 1
ATOM 676 O O . ASP A 1 90 ? 5.062 15.453 -0.027 1 90.5 90 ASP A O 1
ATOM 680 N N . SER A 1 91 ? 7.109 16.172 0.476 1 93.38 91 SER A N 1
ATOM 681 C CA . SER A 1 91 ? 7.562 15.93 -0.89 1 93.38 91 SER A CA 1
ATOM 682 C C . SER A 1 91 ? 7.508 14.445 -1.237 1 93.38 91 SER A C 1
ATOM 684 O O . SER A 1 91 ? 7.199 14.078 -2.373 1 93.38 91 SER A O 1
ATOM 686 N N . LEU A 1 92 ? 7.836 13.656 -0.294 1 95.25 92 LEU A N 1
ATOM 687 C CA . LEU A 1 92 ? 7.77 12.211 -0.478 1 95.25 92 LEU A CA 1
ATOM 688 C C . LEU A 1 92 ? 6.34 11.766 -0.752 1 95.25 92 LEU A C 1
ATOM 690 O O . LEU A 1 92 ? 6.098 10.969 -1.666 1 95.25 92 LEU A O 1
ATOM 694 N N . MET A 1 93 ? 5.414 12.242 0.004 1 94.56 93 MET A N 1
ATOM 695 C CA . MET A 1 93 ? 4.008 11.898 -0.192 1 94.56 93 MET A CA 1
ATOM 696 C C . MET A 1 93 ? 3.533 12.32 -1.577 1 94.56 93 MET A C 1
ATOM 698 O O . MET A 1 93 ? 2.793 11.586 -2.236 1 94.56 93 MET A O 1
ATOM 702 N N . GLU A 1 94 ? 3.955 13.453 -2.029 1 94.94 94 GLU A N 1
ATOM 703 C CA . GLU A 1 94 ? 3.607 13.938 -3.359 1 94.94 94 GLU A CA 1
ATOM 704 C C . GLU A 1 94 ? 4.16 13.023 -4.445 1 94.94 94 GLU A C 1
ATOM 706 O O . GLU A 1 94 ? 3.469 12.711 -5.418 1 94.94 94 GLU A O 1
ATOM 711 N N . MET A 1 95 ? 5.363 12.633 -4.238 1 96.56 95 MET A N 1
ATOM 712 C CA . MET A 1 95 ? 6 11.734 -5.199 1 96.56 95 MET A CA 1
ATOM 713 C C . MET A 1 95 ? 5.262 10.398 -5.258 1 96.56 95 MET A C 1
ATOM 715 O O . MET A 1 95 ? 4.977 9.891 -6.344 1 96.56 95 MET A O 1
ATOM 719 N N . MET A 1 96 ? 4.914 9.859 -4.066 1 97.19 96 MET A N 1
ATOM 720 C CA . MET A 1 96 ? 4.215 8.586 -3.994 1 97.19 96 MET A CA 1
ATOM 721 C C . MET A 1 96 ? 2.846 8.68 -4.66 1 97.19 96 MET A C 1
ATOM 723 O O . MET A 1 96 ? 2.42 7.746 -5.348 1 97.19 96 MET A O 1
ATOM 727 N N . SER A 1 97 ? 2.213 9.727 -4.52 1 94.75 97 SER A N 1
ATOM 728 C CA . SER A 1 97 ? 0.907 9.93 -5.137 1 94.75 97 SER A CA 1
ATOM 729 C C . SER A 1 97 ? 1.029 10.125 -6.645 1 94.75 97 SER A C 1
ATOM 731 O O . SER A 1 97 ? 0.312 9.484 -7.418 1 94.75 97 SER A O 1
ATOM 733 N N . LYS A 1 98 ? 1.934 10.969 -7.035 1 95.12 98 LYS A N 1
ATOM 734 C CA . LYS A 1 98 ? 2.127 11.32 -8.445 1 95.12 98 LYS A CA 1
ATOM 735 C C . LYS A 1 98 ? 2.498 10.086 -9.266 1 95.12 98 LYS A C 1
ATOM 737 O O . LYS A 1 98 ? 1.968 9.883 -10.359 1 95.12 98 LYS A O 1
ATOM 742 N N . PHE A 1 99 ? 3.326 9.273 -8.688 1 95.81 99 PHE A N 1
ATOM 743 C CA . PHE A 1 99 ? 3.846 8.148 -9.445 1 95.81 99 PHE A CA 1
ATOM 744 C C . PHE A 1 99 ? 3.109 6.863 -9.078 1 95.81 99 PHE A C 1
ATOM 746 O O . PHE A 1 99 ? 3.395 5.797 -9.633 1 95.81 99 PHE A O 1
ATOM 753 N N . ARG A 1 100 ? 2.199 6.898 -8.117 1 94.44 100 ARG A N 1
ATOM 754 C CA . ARG A 1 100 ? 1.459 5.746 -7.613 1 94.44 100 ARG A CA 1
ATOM 755 C C . ARG A 1 100 ? 2.408 4.648 -7.145 1 94.44 100 ARG A C 1
ATOM 757 O O . ARG A 1 100 ? 2.268 3.488 -7.543 1 94.44 100 ARG A O 1
ATOM 764 N N . ALA A 1 101 ? 3.416 5.137 -6.398 1 96.62 101 ALA A N 1
ATOM 765 C CA . ALA A 1 101 ? 4.441 4.25 -5.855 1 96.62 101 ALA A CA 1
ATOM 766 C C . ALA A 1 101 ? 4.43 4.262 -4.328 1 96.62 101 ALA A C 1
ATOM 768 O O . ALA A 1 101 ? 4.609 5.312 -3.711 1 96.62 101 ALA A O 1
ATOM 769 N N . ARG A 1 102 ? 4.312 3.047 -3.74 1 97.06 102 ARG A N 1
ATOM 770 C CA . ARG A 1 102 ? 4.199 2.961 -2.289 1 97.06 102 ARG A CA 1
ATOM 771 C C . ARG A 1 102 ? 5.57 2.811 -1.639 1 97.06 102 ARG A C 1
ATOM 773 O O . ARG A 1 102 ? 5.703 2.941 -0.421 1 97.06 102 ARG A O 1
ATOM 780 N N . HIS A 1 103 ? 6.562 2.496 -2.451 1 97.94 103 HIS A N 1
ATOM 781 C CA . HIS A 1 103 ? 7.914 2.268 -1.959 1 97.94 103 HIS A CA 1
ATOM 782 C C . HIS A 1 103 ? 8.938 3.041 -2.783 1 97.94 103 HIS A C 1
ATOM 784 O O . HIS A 1 103 ? 8.969 2.924 -4.012 1 97.94 103 HIS A O 1
ATOM 790 N N . LEU A 1 104 ? 9.75 3.803 -2.1 1 98.19 104 LEU A N 1
ATOM 791 C CA . LEU A 1 104 ? 10.805 4.57 -2.756 1 98.19 104 LEU A CA 1
ATOM 792 C C . LEU A 1 104 ? 12.164 4.262 -2.141 1 98.19 104 LEU A C 1
ATOM 794 O O . LEU A 1 104 ? 12.414 4.586 -0.977 1 98.19 104 LEU A O 1
ATOM 798 N N . PRO A 1 105 ? 13.07 3.646 -2.904 1 98.19 105 PRO A N 1
ATOM 799 C CA . PRO A 1 105 ? 14.445 3.52 -2.418 1 98.19 105 PRO A CA 1
ATOM 800 C C . PRO A 1 105 ? 15.117 4.871 -2.191 1 98.19 105 PRO A C 1
ATOM 802 O O . PRO A 1 105 ? 14.828 5.836 -2.902 1 98.19 105 PRO A O 1
ATOM 805 N N . VAL A 1 106 ? 15.891 4.895 -1.177 1 97.5 106 VAL A N 1
ATOM 806 C CA . VAL A 1 106 ? 16.75 6.055 -0.94 1 97.5 106 VAL A CA 1
ATOM 807 C C . VAL A 1 106 ? 18.109 5.84 -1.606 1 97.5 106 VAL A C 1
ATOM 809 O O . VAL A 1 106 ? 18.766 4.836 -1.357 1 97.5 106 VAL A O 1
ATOM 812 N N . GLU A 1 107 ? 18.375 6.734 -2.434 1 95 107 GLU A N 1
ATOM 813 C CA . GLU A 1 107 ? 19.641 6.633 -3.156 1 95 107 GLU A CA 1
ATOM 814 C C . GLU A 1 107 ? 20.641 7.66 -2.646 1 95 107 GLU A C 1
ATOM 816 O O . GLU A 1 107 ? 20.297 8.812 -2.398 1 95 107 GLU A O 1
ATOM 821 N N . ARG A 1 108 ? 21.844 7.199 -2.314 1 93.12 108 ARG A N 1
ATOM 822 C CA . ARG A 1 108 ? 22.984 8.047 -1.947 1 93.12 108 ARG A CA 1
ATOM 823 C C . ARG A 1 108 ? 24.188 7.758 -2.824 1 93.12 108 ARG A C 1
ATOM 825 O O . ARG A 1 108 ? 24.734 6.652 -2.789 1 93.12 108 ARG A O 1
ATOM 832 N N . GLU A 1 109 ? 24.609 8.727 -3.59 1 89.44 109 GLU A N 1
ATOM 833 C CA . GLU A 1 109 ? 25.766 8.602 -4.465 1 89.44 109 GLU A CA 1
ATOM 834 C C . GLU A 1 109 ? 25.656 7.375 -5.367 1 89.44 109 GLU A C 1
ATOM 836 O O . GLU A 1 109 ? 26.594 6.586 -5.48 1 89.44 109 GLU A O 1
ATOM 841 N N . GLY A 1 110 ? 24.5 7.105 -5.875 1 84.31 110 GLY A N 1
ATOM 842 C CA . GLY A 1 110 ? 24.266 6.051 -6.844 1 84.31 110 GLY A CA 1
ATOM 843 C C . GLY A 1 110 ? 24.078 4.688 -6.207 1 84.31 110 GLY A C 1
ATOM 844 O O . GLY A 1 110 ? 23.922 3.684 -6.906 1 84.31 110 GLY A O 1
ATOM 845 N N . ARG A 1 111 ? 24.047 4.719 -4.949 1 92.12 111 ARG A N 1
ATOM 846 C CA . ARG A 1 111 ? 23.922 3.447 -4.246 1 92.12 111 ARG A CA 1
ATOM 847 C C . ARG A 1 111 ? 22.672 3.418 -3.377 1 92.12 111 ARG A C 1
ATOM 849 O O . ARG A 1 111 ? 22.141 4.469 -3.002 1 92.12 111 ARG A O 1
ATOM 856 N N . LEU A 1 112 ? 22.25 2.213 -3.057 1 95.69 112 LEU A N 1
ATOM 857 C CA . LEU A 1 112 ? 21.094 2.012 -2.197 1 95.69 112 LEU A CA 1
ATOM 858 C C . LEU A 1 112 ? 21.422 2.336 -0.746 1 95.69 112 LEU A C 1
ATOM 860 O O . LEU A 1 112 ? 22.312 1.717 -0.158 1 95.69 112 LEU A O 1
ATOM 864 N N . ALA A 1 113 ? 20.719 3.346 -0.151 1 95.06 113 ALA A N 1
ATOM 865 C CA . ALA A 1 113 ? 21.016 3.791 1.209 1 95.06 113 ALA A CA 1
ATOM 866 C C . ALA A 1 113 ? 19.875 3.43 2.16 1 95.06 113 ALA A C 1
ATOM 868 O O . ALA A 1 113 ? 20.031 3.516 3.381 1 95.06 113 ALA A O 1
ATOM 869 N N . GLY A 1 114 ? 18.781 3.113 1.661 1 96.56 114 GLY A N 1
ATOM 870 C CA . GLY A 1 114 ? 17.609 2.768 2.439 1 96.56 114 GLY A CA 1
ATOM 871 C C . GLY A 1 114 ? 16.344 2.658 1.599 1 96.56 114 GLY A C 1
ATOM 872 O O . GLY A 1 114 ? 16.422 2.584 0.37 1 96.56 114 GLY A O 1
ATOM 873 N N . ILE A 1 115 ? 15.266 2.607 2.242 1 97.75 115 ILE A N 1
ATOM 874 C CA . ILE A 1 115 ? 13.984 2.578 1.55 1 97.75 115 ILE A CA 1
ATOM 875 C C . ILE A 1 115 ? 12.891 3.152 2.455 1 97.75 115 ILE A C 1
ATOM 877 O O . ILE A 1 115 ? 12.898 2.922 3.666 1 97.75 115 ILE A O 1
ATOM 881 N N . ILE A 1 116 ? 11.984 3.932 1.839 1 97.81 116 ILE A N 1
ATOM 882 C CA . ILE A 1 116 ? 10.859 4.5 2.568 1 97.81 116 ILE A CA 1
ATOM 883 C C . ILE A 1 116 ? 9.547 4.031 1.939 1 97.81 116 ILE A C 1
ATOM 885 O O . ILE A 1 116 ? 9.383 4.086 0.719 1 97.81 116 ILE A O 1
ATOM 889 N N . SER A 1 117 ? 8.672 3.518 2.764 1 97.44 117 SER A N 1
ATOM 890 C CA . SER A 1 117 ? 7.355 3.107 2.297 1 97.44 117 SER A CA 1
ATOM 891 C C . SER A 1 117 ? 6.285 4.113 2.711 1 97.44 117 SER A C 1
ATOM 893 O O . SER A 1 117 ? 6.539 4.996 3.531 1 97.44 117 SER A O 1
ATOM 895 N N . ILE A 1 118 ? 5.137 3.963 2.104 1 96.94 118 ILE A N 1
ATOM 896 C CA . ILE A 1 118 ? 4.004 4.809 2.463 1 96.94 118 ILE A CA 1
ATOM 897 C C . ILE A 1 118 ? 3.596 4.539 3.908 1 96.94 118 ILE A C 1
ATOM 899 O O . ILE A 1 118 ? 3.129 5.441 4.609 1 96.94 118 ILE A O 1
ATOM 903 N N . GLY A 1 119 ? 3.766 3.271 4.379 1 96 119 GLY A N 1
ATOM 904 C CA . GLY A 1 119 ? 3.537 2.971 5.785 1 96 119 GLY A CA 1
ATOM 905 C C . GLY A 1 119 ? 4.441 3.758 6.715 1 96 119 GLY A C 1
ATOM 906 O O . GLY A 1 119 ? 3.998 4.227 7.766 1 96 119 GLY A O 1
ATOM 907 N N . ASP A 1 120 ? 5.688 3.934 6.336 1 95.75 120 ASP A N 1
ATOM 908 C CA . ASP A 1 120 ? 6.629 4.73 7.117 1 95.75 120 ASP A CA 1
ATOM 909 C C . ASP A 1 120 ? 6.164 6.18 7.23 1 95.75 120 ASP A C 1
ATOM 911 O O . ASP A 1 120 ? 6.215 6.77 8.312 1 95.75 120 ASP A O 1
ATOM 915 N N . VAL A 1 121 ? 5.738 6.691 6.074 1 93.88 121 VAL A N 1
ATOM 916 C CA . VAL A 1 121 ? 5.359 8.102 5.992 1 93.88 121 VAL A CA 1
ATOM 917 C C . VAL A 1 121 ? 4.148 8.359 6.883 1 93.88 121 VAL A C 1
ATOM 919 O O . VAL A 1 121 ? 4.121 9.328 7.645 1 93.88 121 VAL A O 1
ATOM 922 N N . VAL A 1 122 ? 3.17 7.5 6.801 1 93.56 122 VAL A N 1
ATOM 923 C CA . VAL A 1 122 ? 1.948 7.648 7.586 1 93.56 122 VAL A CA 1
ATOM 924 C C . VAL A 1 122 ? 2.264 7.484 9.07 1 93.56 122 VAL A C 1
ATOM 926 O O . VAL A 1 122 ? 1.803 8.273 9.898 1 93.56 122 VAL A O 1
ATOM 929 N N . LYS A 1 123 ? 3.018 6.5 9.398 1 92.56 123 LYS A N 1
ATOM 930 C CA . LYS A 1 123 ? 3.422 6.285 10.781 1 92.56 123 LYS A CA 1
ATOM 931 C C . LYS A 1 123 ? 4.137 7.512 11.344 1 92.56 123 LYS A C 1
ATOM 933 O O . LYS A 1 123 ? 3.854 7.941 12.469 1 92.56 123 LYS A O 1
ATOM 938 N N . TYR A 1 124 ? 5.004 7.996 10.578 1 88.5 124 TYR A N 1
ATOM 939 C CA . TYR A 1 124 ? 5.758 9.164 11.01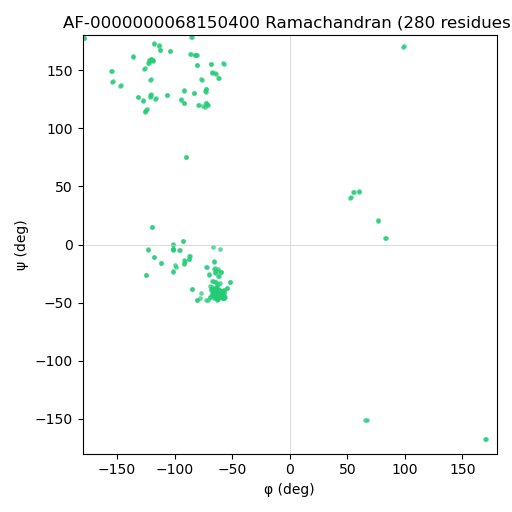6 1 88.5 124 TYR A CA 1
ATOM 940 C C . TYR A 1 124 ? 4.844 10.375 11.18 1 88.5 124 TYR A C 1
ATOM 942 O O . TYR A 1 124 ? 5.008 11.164 12.109 1 88.5 124 TYR A O 1
ATOM 950 N N . HIS A 1 125 ? 3.977 10.539 10.211 1 84.94 125 HIS A N 1
ATOM 951 C CA . HIS A 1 125 ? 3.027 11.641 10.273 1 84.94 125 HIS A CA 1
ATOM 952 C C . HIS A 1 125 ? 2.199 11.586 11.555 1 84.94 125 HIS A C 1
ATOM 954 O O . HIS A 1 125 ? 2.029 12.594 12.234 1 84.94 125 HIS A O 1
ATOM 960 N N . ILE A 1 126 ? 1.722 10.484 11.914 1 88.06 126 ILE A N 1
ATOM 961 C CA . ILE A 1 126 ? 0.908 10.305 13.117 1 88.06 126 ILE A CA 1
ATOM 962 C C . ILE A 1 126 ? 1.739 10.617 14.359 1 88.06 126 ILE A C 1
ATOM 964 O O . ILE A 1 126 ? 1.264 11.289 15.273 1 88.06 126 ILE A O 1
ATOM 968 N N . ARG A 1 127 ? 2.898 10.172 14.352 1 87.12 127 ARG A N 1
ATOM 969 C CA . ARG A 1 127 ? 3.777 10.398 15.492 1 87.12 127 ARG A CA 1
ATOM 970 C C . ARG A 1 127 ? 4.086 11.883 15.664 1 87.12 127 ARG A C 1
ATOM 972 O O . ARG A 1 127 ? 4.164 12.383 16.781 1 87.12 127 ARG A O 1
ATOM 979 N N . ALA A 1 128 ? 4.285 12.508 14.562 1 83.12 128 ALA A N 1
ATOM 980 C CA . ALA A 1 128 ? 4.555 13.938 14.609 1 83.12 128 ALA A CA 1
ATOM 981 C C . ALA A 1 128 ? 3.383 14.703 15.219 1 83.12 128 ALA A C 1
ATOM 983 O O . ALA A 1 128 ? 3.58 15.633 16 1 83.12 128 ALA A O 1
ATOM 984 N N . ILE A 1 129 ? 2.236 14.305 14.883 1 82.06 129 ILE A N 1
ATOM 985 C CA . ILE A 1 129 ? 1.039 14.945 15.414 1 82.06 129 ILE A CA 1
ATOM 986 C C . ILE A 1 129 ? 0.921 14.664 16.906 1 82.06 129 ILE A C 1
ATOM 988 O O . ILE A 1 129 ? 0.595 15.555 17.688 1 82.06 129 ILE A O 1
ATOM 992 N N . GLU A 1 130 ? 1.177 13.43 17.219 1 84.31 130 GLU A N 1
ATOM 993 C CA . GLU A 1 130 ? 1.118 13.047 18.625 1 84.31 130 GLU A CA 1
ATOM 994 C C . GLU A 1 130 ? 2.152 13.812 19.438 1 84.31 130 GLU A C 1
ATOM 996 O O . GLU A 1 130 ? 1.862 14.266 20.547 1 84.31 130 GLU A O 1
ATOM 1001 N N . ASN A 1 131 ? 3.285 13.914 18.906 1 85.69 131 ASN A N 1
ATOM 1002 C CA . ASN A 1 131 ? 4.352 14.648 19.594 1 85.69 131 ASN A CA 1
ATOM 1003 C C . ASN A 1 131 ? 3.996 16.125 19.766 1 85.69 131 ASN A C 1
ATOM 1005 O O . ASN A 1 131 ? 4.262 16.703 20.828 1 85.69 131 ASN A O 1
ATOM 1009 N N . GLU A 1 132 ? 3.436 16.641 18.766 1 82.06 132 GLU A N 1
ATOM 1010 C CA . GLU A 1 132 ? 3.006 18.047 18.859 1 82.06 132 GLU A CA 1
ATOM 1011 C C . GLU A 1 132 ? 1.922 18.219 19.922 1 82.06 132 GLU A C 1
ATOM 1013 O O . GLU A 1 132 ? 1.965 19.156 20.719 1 82.06 132 GLU A O 1
ATOM 1018 N N . ALA A 1 133 ? 1.061 17.344 19.984 1 82.38 133 ALA A N 1
ATOM 1019 C CA . ALA A 1 133 ? -0.019 17.406 20.969 1 82.38 133 ALA A CA 1
ATOM 1020 C C . ALA A 1 133 ? 0.521 17.25 22.391 1 82.38 133 ALA A C 1
ATOM 1022 O O . ALA A 1 133 ? 0.075 17.953 23.312 1 82.38 133 ALA A O 1
ATOM 1023 N N . GLU A 1 134 ? 1.484 16.391 22.453 1 86.62 134 GLU A N 1
ATOM 1024 C CA . GLU A 1 134 ? 2.094 16.172 23.766 1 86.62 134 GLU A CA 1
ATOM 1025 C C . GLU A 1 134 ? 2.873 17.406 24.219 1 86.62 134 GLU A C 1
ATOM 1027 O O . GLU A 1 134 ? 2.861 17.75 25.406 1 86.62 134 GLU A O 1
ATOM 1032 N N . GLN A 1 135 ? 3.512 18 23.344 1 86.5 135 GLN A N 1
ATOM 1033 C CA . GLN A 1 135 ? 4.277 19.203 23.656 1 86.5 135 GLN A CA 1
ATOM 1034 C C . GLN A 1 135 ? 3.359 20.344 24.062 1 86.5 135 GLN A C 1
ATOM 1036 O O . GLN A 1 135 ? 3.67 21.094 25 1 86.5 135 GLN A O 1
ATOM 1041 N N . ILE A 1 136 ? 2.314 20.438 23.438 1 86.56 136 ILE A N 1
ATOM 1042 C CA . ILE A 1 136 ? 1.343 21.484 23.75 1 86.56 136 ILE A CA 1
ATOM 1043 C C . ILE A 1 136 ? 0.744 21.234 25.125 1 86.56 136 ILE A C 1
ATOM 1045 O O . ILE A 1 136 ? 0.637 22.141 25.953 1 86.56 136 ILE A O 1
ATOM 1049 N N . LYS A 1 137 ? 0.466 20 25.344 1 87.88 137 LYS A N 1
ATOM 1050 C CA . LYS A 1 137 ? -0.067 19.625 26.656 1 87.88 137 LYS A CA 1
ATOM 1051 C C . LYS A 1 137 ? 0.948 19.906 27.766 1 87.88 137 LYS A C 1
ATOM 1053 O O . LYS A 1 137 ? 0.587 20.391 28.844 1 87.88 137 LYS A O 1
ATOM 1058 N N . ALA A 1 138 ? 2.127 19.578 27.5 1 89.06 138 ALA A N 1
ATOM 1059 C CA . ALA A 1 138 ? 3.201 19.797 28.469 1 89.06 138 ALA A CA 1
ATOM 1060 C C . ALA A 1 138 ? 3.41 21.281 28.734 1 89.06 138 ALA A C 1
ATOM 1062 O O . ALA A 1 138 ? 3.672 21.688 29.875 1 89.06 138 ALA A O 1
ATOM 1063 N N . TYR A 1 139 ? 3.258 21.938 27.734 1 88.75 139 TYR A N 1
ATOM 1064 C CA . TYR A 1 139 ? 3.424 23.375 27.844 1 88.75 139 TYR A CA 1
ATOM 1065 C C . TYR A 1 139 ? 2.311 24 28.688 1 88.75 139 TYR A C 1
ATOM 1067 O O . TYR A 1 139 ? 2.555 24.906 29.484 1 88.75 139 TYR A O 1
ATOM 1075 N N . ILE A 1 140 ? 1.196 23.453 28.531 1 84.69 140 ILE A N 1
ATOM 1076 C CA . ILE A 1 140 ? 0.031 23.969 29.25 1 84.69 140 ILE A CA 1
ATOM 1077 C C . ILE A 1 140 ? 0.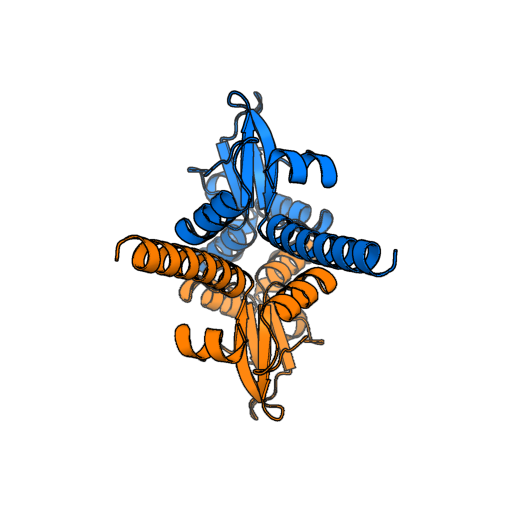068 23.516 30.703 1 84.69 140 ILE A C 1
ATOM 1079 O O . ILE A 1 140 ? -0.327 24.266 31.594 1 84.69 140 ILE A O 1
ATOM 1083 N N . ALA A 1 141 ? 0.422 22.312 30.766 1 87.94 141 ALA A N 1
ATOM 1084 C CA . ALA A 1 141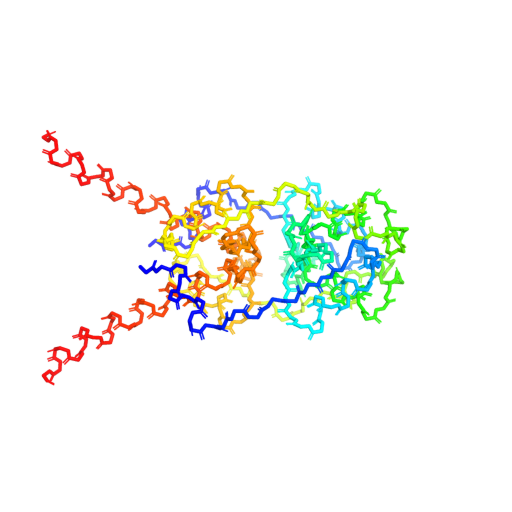 ? 0.477 21.781 32.125 1 87.94 141 ALA A CA 1
ATOM 1085 C C . ALA A 1 141 ? 1.589 22.453 32.938 1 87.94 141 ALA A C 1
ATOM 1087 O O . ALA A 1 141 ? 1.562 22.438 34.156 1 87.94 141 ALA A O 1
ATOM 1088 N N . GLY A 1 142 ? 2.354 23.297 32.5 1 71.5 142 GLY A N 1
ATOM 1089 C CA . GLY A 1 142 ? 3.393 23.891 33.312 1 71.5 142 GLY A CA 1
ATOM 1090 C C . GLY A 1 142 ? 4.602 23 33.5 1 71.5 142 GLY A C 1
ATOM 1091 O O . GLY A 1 142 ? 4.461 21.781 33.625 1 71.5 142 GLY A O 1
ATOM 1092 N N . MET B 1 1 ? -10.594 16.703 8.281 1 82.44 1 MET B N 1
ATOM 1093 C CA . MET B 1 1 ? -11.328 16.141 7.152 1 82.44 1 MET B CA 1
ATOM 1094 C C . MET B 1 1 ? -11.781 14.711 7.453 1 82.44 1 MET B C 1
ATOM 1096 O O . MET B 1 1 ? -11.102 13.984 8.18 1 82.44 1 MET B O 1
ATOM 1100 N N . SER B 1 2 ? -13 14.312 6.832 1 92.25 2 SER B N 1
ATOM 1101 C CA . SER B 1 2 ? -13.656 13.078 7.254 1 92.25 2 SER B CA 1
ATOM 1102 C C . SER B 1 2 ? -13.625 12.023 6.148 1 92.25 2 SER B C 1
ATOM 1104 O O . SER B 1 2 ? -13.281 12.328 5.004 1 92.25 2 SER B O 1
ATOM 1106 N N . VAL B 1 3 ? -13.961 10.773 6.531 1 95.19 3 VAL B N 1
ATOM 1107 C CA . VAL B 1 3 ? -14.141 9.664 5.605 1 95.19 3 VAL B CA 1
ATOM 1108 C C . VAL B 1 3 ? -15.203 10.016 4.566 1 95.19 3 VAL B C 1
ATOM 1110 O O . VAL B 1 3 ? -15.016 9.773 3.373 1 95.19 3 VAL B O 1
ATOM 1113 N N . LYS B 1 4 ? -16.234 10.625 5.031 1 95.44 4 LYS B N 1
ATOM 1114 C CA . LYS B 1 4 ? -17.328 11.023 4.148 1 95.44 4 LYS B CA 1
ATOM 1115 C C . LYS B 1 4 ? -16.828 11.961 3.051 1 95.44 4 LYS B C 1
ATOM 1117 O O . LYS B 1 4 ? -17.219 11.828 1.889 1 95.44 4 LYS B O 1
ATOM 1122 N N . ALA B 1 5 ? -16.062 12.891 3.395 1 93.94 5 ALA B N 1
ATOM 1123 C CA . ALA B 1 5 ? -15.523 13.859 2.439 1 93.94 5 ALA B CA 1
ATOM 1124 C C . ALA B 1 5 ? -14.68 13.164 1.372 1 93.94 5 ALA B C 1
ATOM 1126 O O . ALA B 1 5 ? -14.758 13.508 0.191 1 93.94 5 ALA B O 1
ATOM 1127 N N . ILE B 1 6 ? -13.844 12.195 1.812 1 95 6 ILE B N 1
ATOM 1128 C CA . ILE B 1 6 ? -13.023 11.445 0.872 1 95 6 ILE B CA 1
ATOM 1129 C C . ILE B 1 6 ? -13.922 10.68 -0.103 1 95 6 ILE B C 1
ATOM 1131 O O . ILE B 1 6 ? -13.688 10.703 -1.314 1 95 6 ILE B O 1
ATOM 1135 N N . LEU B 1 7 ? -14.953 10.047 0.44 1 96.25 7 LEU B N 1
ATOM 1136 C CA . LEU B 1 7 ? -15.867 9.273 -0.393 1 96.25 7 LEU B CA 1
ATOM 1137 C C . LEU B 1 7 ? -16.578 10.164 -1.403 1 96.25 7 LEU B C 1
ATOM 1139 O O . LEU B 1 7 ? -16.75 9.781 -2.561 1 96.25 7 LEU B O 1
ATOM 1143 N N . ASN B 1 8 ? -16.969 11.328 -0.96 1 94.5 8 ASN B N 1
ATOM 1144 C CA . ASN B 1 8 ? -17.656 12.266 -1.848 1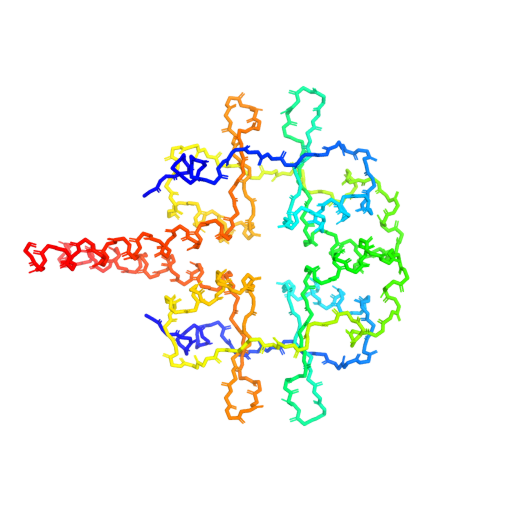 94.5 8 ASN B CA 1
ATOM 1145 C C . ASN B 1 8 ? -16.75 12.68 -3.012 1 94.5 8 ASN B C 1
ATOM 1147 O O . ASN B 1 8 ? -17.25 12.922 -4.117 1 94.5 8 ASN B O 1
ATOM 1151 N N . GLU B 1 9 ? -15.57 12.75 -2.744 1 91.56 9 GLU B N 1
ATOM 1152 C CA . GLU B 1 9 ? -14.625 13.195 -3.766 1 91.56 9 GLU B CA 1
ATOM 1153 C C . GLU B 1 9 ? -14.273 12.055 -4.723 1 91.56 9 GLU B C 1
ATOM 1155 O O . GLU B 1 9 ? -14.289 12.234 -5.941 1 91.56 9 GLU B O 1
ATOM 1160 N N . LYS B 1 10 ? -13.945 10.906 -4.172 1 93.31 10 LYS B N 1
ATOM 1161 C CA . LYS B 1 10 ? -13.422 9.844 -5.027 1 93.31 10 LYS B CA 1
ATOM 1162 C C . LYS B 1 10 ? -14.539 8.938 -5.523 1 93.31 10 LYS B C 1
ATOM 1164 O O . LYS B 1 10 ? -14.344 8.148 -6.449 1 93.31 10 LYS B O 1
ATOM 1169 N N . GLY B 1 11 ? -15.695 9.023 -4.883 1 93.31 11 GLY B N 1
ATOM 1170 C CA . GLY B 1 11 ? -16.766 8.094 -5.172 1 93.31 11 GLY B CA 1
ATOM 1171 C C . GLY B 1 11 ? -16.844 6.945 -4.188 1 93.31 11 GLY B C 1
ATOM 1172 O O . GLY B 1 11 ? -15.906 6.699 -3.434 1 93.31 11 GLY B O 1
ATOM 1173 N N . SER B 1 12 ? -17.984 6.164 -4.293 1 90.19 12 SER B N 1
ATOM 1174 C CA . SER B 1 12 ? -18.234 5.129 -3.295 1 90.19 12 SER B CA 1
ATOM 1175 C C . SER B 1 12 ? -18.297 3.746 -3.934 1 90.19 12 SER B C 1
ATOM 1177 O O . SER B 1 12 ? -18.672 2.771 -3.283 1 90.19 12 SER B O 1
ATOM 1179 N N . ASN B 1 13 ? -17.844 3.631 -5.133 1 92.38 13 ASN B N 1
ATOM 1180 C CA . ASN B 1 13 ? -17.859 2.334 -5.801 1 92.38 13 ASN B CA 1
ATOM 1181 C C . ASN B 1 13 ? -16.812 1.39 -5.227 1 92.38 13 ASN B C 1
ATOM 1183 O O . ASN B 1 13 ? -15.672 1.795 -4.984 1 92.38 13 ASN B O 1
ATOM 1187 N N . VAL B 1 14 ? -17.281 0.182 -4.996 1 95.94 14 VAL B N 1
ATOM 1188 C CA . VAL B 1 14 ? -16.391 -0.834 -4.453 1 95.94 14 VAL B CA 1
ATOM 1189 C C . VAL B 1 14 ? -16.438 -2.088 -5.324 1 95.94 14 VAL B C 1
ATOM 1191 O O . VAL B 1 14 ? -17.516 -2.6 -5.621 1 95.94 14 VAL B O 1
ATOM 1194 N N . ILE B 1 15 ? -15.375 -2.572 -5.832 1 97.19 15 ILE B N 1
ATOM 1195 C CA . ILE B 1 15 ? -15.312 -3.869 -6.492 1 97.19 15 ILE B CA 1
ATOM 1196 C C . ILE B 1 15 ? -15.43 -4.984 -5.457 1 97.19 15 ILE B C 1
ATOM 1198 O O . ILE B 1 15 ? -14.625 -5.066 -4.527 1 97.19 15 ILE B O 1
ATOM 1202 N N . THR B 1 16 ? -16.422 -5.777 -5.605 1 98.06 16 THR B N 1
ATOM 1203 C CA . THR B 1 16 ? -16.656 -6.879 -4.676 1 98.06 16 THR B CA 1
ATOM 1204 C C . THR B 1 16 ? -16.594 -8.219 -5.402 1 98.06 16 THR B C 1
ATOM 1206 O O . THR B 1 16 ? -16.703 -8.273 -6.629 1 98.06 16 THR B O 1
ATOM 1209 N N . VAL B 1 17 ? -16.359 -9.227 -4.633 1 98.31 17 VAL B N 1
ATOM 1210 C CA . VAL B 1 17 ? -16.406 -10.586 -5.152 1 98.31 17 VAL B CA 1
ATOM 1211 C C . VAL B 1 17 ? -17.156 -11.484 -4.176 1 98.31 17 VAL B C 1
ATOM 1213 O O . VAL B 1 17 ? -17.375 -11.117 -3.02 1 98.31 17 VAL B O 1
ATOM 1216 N N . THR B 1 18 ? -17.578 -12.625 -4.699 1 97.81 18 THR B N 1
ATOM 121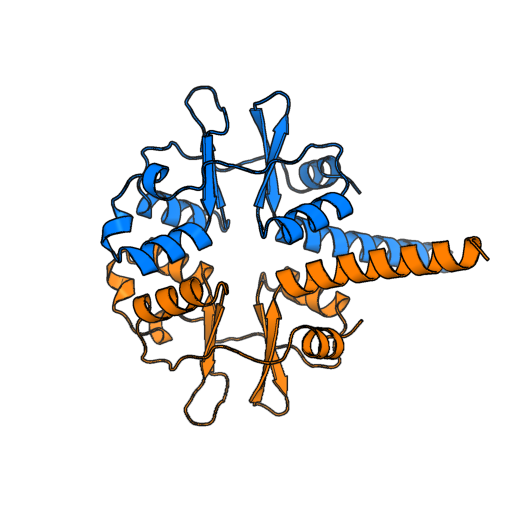7 C CA . THR B 1 18 ? -18.094 -13.656 -3.811 1 97.81 18 THR B CA 1
ATOM 1218 C C . THR B 1 18 ? -16.969 -14.539 -3.289 1 97.81 18 THR B C 1
ATOM 1220 O O . THR B 1 18 ? -15.867 -14.555 -3.857 1 97.81 18 THR B O 1
ATOM 1223 N N . ALA B 1 19 ? -17.266 -15.297 -2.217 1 97.56 19 ALA B N 1
ATOM 1224 C CA . ALA B 1 19 ? -16.266 -16.125 -1.542 1 97.56 19 ALA B CA 1
ATOM 1225 C C . ALA B 1 19 ? -15.781 -17.25 -2.451 1 97.56 19 ALA B C 1
ATOM 1227 O O . ALA B 1 19 ? -14.711 -17.812 -2.225 1 97.56 19 ALA B O 1
ATOM 1228 N N . GLN B 1 20 ? -16.453 -17.531 -3.51 1 97.62 20 GLN B N 1
ATOM 1229 C CA . GLN B 1 20 ? -16.203 -18.75 -4.27 1 97.62 20 GLN B CA 1
ATOM 1230 C C . GLN B 1 20 ? -15.328 -18.469 -5.484 1 97.62 20 GLN B C 1
ATOM 1232 O O . GLN B 1 20 ? -14.805 -19.406 -6.102 1 97.62 20 GLN B O 1
ATOM 1237 N N . VAL B 1 21 ? -15.211 -17.219 -5.891 1 98 21 VAL B N 1
ATOM 1238 C CA . VAL B 1 21 ? -14.312 -16.938 -7.008 1 98 21 VAL B CA 1
ATOM 1239 C C . VAL B 1 21 ? -12.898 -17.422 -6.668 1 98 21 VAL B C 1
ATOM 1241 O O . VAL B 1 21 ? -12.547 -17.547 -5.492 1 98 21 VAL B O 1
ATOM 1244 N N . THR B 1 22 ? -12.094 -17.703 -7.645 1 98.62 22 THR B N 1
ATOM 1245 C CA . THR B 1 22 ? -10.75 -18.203 -7.379 1 98.62 22 THR B CA 1
ATOM 1246 C C . THR B 1 22 ? -9.797 -17.062 -7.066 1 98.62 22 THR B C 1
ATOM 1248 O O . THR B 1 22 ? -10.055 -15.906 -7.422 1 98.62 22 THR B O 1
ATOM 1251 N N . VAL B 1 23 ? -8.688 -17.359 -6.488 1 98.56 23 VAL B N 1
ATOM 1252 C CA . VAL B 1 23 ? -7.637 -16.391 -6.188 1 98.56 23 VAL B CA 1
ATOM 1253 C C . VAL B 1 23 ? -7.121 -15.773 -7.48 1 98.56 23 VAL B C 1
ATOM 1255 O O . VAL B 1 23 ? -6.895 -14.562 -7.551 1 98.56 23 VAL B O 1
ATOM 1258 N N . GLN B 1 24 ? -6.996 -16.594 -8.484 1 98.56 24 GLN B N 1
ATOM 1259 C CA . GLN B 1 24 ? -6.555 -16.094 -9.781 1 98.56 24 GLN B CA 1
ATOM 1260 C C . GLN B 1 24 ? -7.531 -15.07 -10.344 1 98.56 24 GLN B C 1
ATOM 1262 O O . GLN B 1 24 ? -7.121 -14.039 -10.875 1 98.56 24 GLN B O 1
ATOM 1267 N N . GLN B 1 25 ? -8.789 -15.359 -10.273 1 98.62 25 GLN B N 1
ATOM 1268 C CA . GLN B 1 25 ? -9.805 -14.43 -10.75 1 98.62 25 GLN B CA 1
ATOM 1269 C C . GLN B 1 25 ? -9.75 -13.117 -9.969 1 98.62 25 GLN B C 1
ATOM 1271 O O . GLN B 1 25 ? -9.867 -12.039 -10.555 1 98.62 25 GLN B O 1
ATOM 1276 N N . ALA B 1 26 ? -9.625 -13.242 -8.68 1 98.62 26 ALA B N 1
ATOM 1277 C CA . ALA B 1 26 ? -9.508 -12.047 -7.848 1 98.62 26 ALA B CA 1
ATOM 1278 C C . ALA B 1 26 ? -8.266 -11.242 -8.219 1 98.62 26 ALA B C 1
ATOM 1280 O O . ALA B 1 26 ? -8.312 -10.008 -8.273 1 98.62 26 ALA B O 1
ATOM 1281 N N . ALA B 1 27 ? -7.117 -11.914 -8.492 1 98.62 27 ALA B N 1
ATOM 1282 C CA . ALA B 1 27 ? -5.898 -11.227 -8.914 1 98.62 27 ALA B CA 1
ATOM 1283 C C . ALA B 1 27 ? -6.133 -10.445 -10.203 1 98.62 27 ALA B C 1
ATOM 1285 O O . ALA B 1 27 ? -5.656 -9.32 -10.352 1 98.62 27 ALA B O 1
ATOM 1286 N N . SER B 1 28 ? -6.875 -11.047 -11.102 1 98.75 28 SER B N 1
ATOM 1287 C CA . SER B 1 28 ? -7.203 -10.383 -12.359 1 98.75 28 SER B CA 1
ATOM 1288 C C . SER B 1 28 ? -8.039 -9.125 -12.117 1 98.75 28 SER B C 1
ATOM 1290 O O . SER B 1 28 ? -7.801 -8.086 -12.742 1 98.75 28 SER B O 1
ATOM 1292 N N . LEU B 1 29 ? -8.953 -9.195 -11.219 1 98.69 29 LEU B N 1
ATOM 1293 C CA . LEU B 1 29 ? -9.797 -8.047 -10.891 1 98.69 29 LEU B CA 1
ATOM 1294 C C . LEU B 1 29 ? -8.961 -6.926 -10.281 1 98.69 29 LEU B C 1
ATOM 1296 O O . LEU B 1 29 ? -9.133 -5.754 -10.633 1 98.69 29 LEU B O 1
ATOM 1300 N N . LEU B 1 30 ? -8.047 -7.297 -9.367 1 98.56 30 LEU B N 1
ATOM 1301 C CA . LEU B 1 30 ? -7.164 -6.297 -8.766 1 98.56 30 LEU B CA 1
ATOM 1302 C C . LEU B 1 30 ? -6.363 -5.566 -9.836 1 98.56 30 LEU B C 1
ATOM 1304 O O . LEU B 1 30 ? -6.316 -4.332 -9.852 1 98.56 30 LEU B O 1
ATOM 1308 N N . HIS B 1 31 ? -5.809 -6.332 -10.766 1 98.44 31 HIS B N 1
ATOM 1309 C CA . HIS B 1 31 ? -4.949 -5.773 -11.805 1 98.44 31 HIS B CA 1
ATOM 1310 C C . HIS B 1 31 ? -5.75 -4.918 -12.781 1 98.44 31 HIS B C 1
ATOM 1312 O O . HIS B 1 31 ? -5.355 -3.789 -13.094 1 98.44 31 HIS B O 1
ATOM 1318 N N . GLU B 1 32 ? -6.879 -5.398 -13.203 1 98.12 32 GLU B N 1
ATOM 1319 C CA . GLU B 1 32 ? -7.699 -4.738 -14.219 1 98.12 32 GLU B CA 1
ATOM 1320 C C . GLU B 1 32 ? -8.273 -3.426 -13.695 1 98.12 32 GLU B C 1
ATOM 1322 O O . GLU B 1 32 ? -8.445 -2.473 -14.453 1 98.12 32 GLU B O 1
ATOM 1327 N N . ASN B 1 33 ? -8.531 -3.361 -12.43 1 97.69 33 ASN B N 1
ATOM 1328 C CA . ASN B 1 33 ? -9.156 -2.174 -11.852 1 97.69 33 ASN B CA 1
ATOM 1329 C C . ASN B 1 33 ? -8.125 -1.296 -11.141 1 97.69 33 ASN B C 1
ATOM 1331 O O . ASN B 1 33 ? -8.477 -0.246 -10.594 1 97.69 33 ASN B O 1
ATOM 1335 N N . HIS B 1 34 ? -6.875 -1.713 -11.047 1 96.62 34 HIS B N 1
ATOM 1336 C CA . HIS B 1 34 ? -5.777 -0.984 -10.43 1 96.62 34 HIS B CA 1
ATOM 1337 C C . HIS B 1 34 ? -6.062 -0.7 -8.961 1 96.62 34 HIS B C 1
ATOM 1339 O O . HIS B 1 34 ? -5.918 0.437 -8.508 1 96.62 34 HIS B O 1
ATOM 1345 N N . ILE B 1 35 ? -6.543 -1.764 -8.281 1 97.44 35 ILE B N 1
ATOM 1346 C CA . ILE B 1 35 ? -6.824 -1.664 -6.852 1 97.44 35 ILE B CA 1
ATOM 1347 C C . ILE B 1 35 ? -6.023 -2.725 -6.098 1 97.44 35 ILE B C 1
ATOM 1349 O O . ILE B 1 35 ? -5.598 -3.723 -6.684 1 97.44 35 ILE B O 1
ATOM 1353 N N . GLY B 1 36 ? -5.793 -2.504 -4.762 1 98 36 GLY B N 1
ATOM 1354 C CA . GLY B 1 36 ? -4.969 -3.414 -3.982 1 98 36 GLY B CA 1
ATOM 1355 C C . GLY B 1 36 ? -5.781 -4.371 -3.127 1 98 36 GLY B C 1
ATOM 1356 O O . GLY B 1 36 ? -5.219 -5.219 -2.432 1 98 36 GLY B O 1
ATOM 1357 N N . ALA B 1 37 ? -7.137 -4.227 -3.227 1 98.44 37 ALA B N 1
ATOM 1358 C CA . ALA B 1 37 ? -7.992 -5.078 -2.404 1 98.44 37 ALA B CA 1
ATOM 1359 C C . ALA B 1 37 ? -9.367 -5.246 -3.041 1 98.44 37 ALA B C 1
ATOM 1361 O O . ALA B 1 37 ? -9.859 -4.348 -3.73 1 98.44 37 ALA B O 1
ATOM 1362 N N . VAL B 1 38 ? -9.945 -6.398 -2.783 1 98.56 38 VAL B N 1
ATOM 1363 C CA . VAL B 1 38 ? -11.359 -6.625 -3.066 1 98.56 38 VAL B CA 1
ATOM 1364 C C . VAL B 1 38 ? -12.094 -6.996 -1.78 1 98.56 38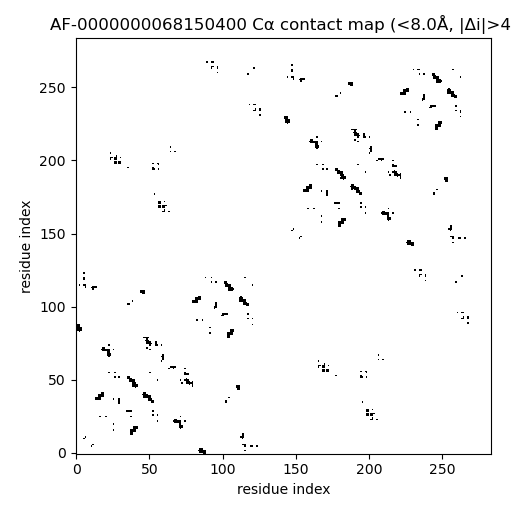 VAL B C 1
ATOM 1366 O O . VAL B 1 38 ? -11.555 -7.719 -0.939 1 98.56 38 VAL B O 1
ATOM 1369 N N . VAL B 1 39 ? -13.305 -6.484 -1.691 1 98.5 39 VAL B N 1
ATOM 1370 C CA . VAL B 1 39 ? -14.148 -6.836 -0.55 1 98.5 39 VAL B CA 1
ATOM 1371 C C . VAL B 1 39 ? -15.008 -8.047 -0.896 1 98.5 39 VAL B C 1
ATOM 1373 O O . VAL B 1 39 ? -15.562 -8.125 -1.995 1 98.5 39 VAL B O 1
ATOM 1376 N N . VAL B 1 40 ? -15.016 -8.984 0.011 1 98.56 40 VAL B N 1
ATOM 1377 C CA . VAL B 1 40 ? -15.836 -10.18 -0.17 1 98.56 40 VAL B CA 1
ATOM 1378 C C . VAL B 1 40 ? -17.172 -9.992 0.534 1 98.56 40 VAL B C 1
ATOM 1380 O O . VAL B 1 40 ? -17.219 -9.703 1.731 1 98.56 40 VAL B O 1
ATOM 1383 N N . VAL B 1 41 ? -18.25 -10.156 -0.236 1 96.81 41 VAL B N 1
ATOM 1384 C CA . VAL B 1 41 ? -19.578 -9.945 0.325 1 96.81 41 VAL B CA 1
ATOM 1385 C C . VAL B 1 41 ? -20.453 -11.18 0.084 1 96.81 41 VAL B C 1
ATOM 1387 O O . VAL B 1 41 ? -20.188 -11.961 -0.833 1 96.81 41 VAL B O 1
ATOM 1390 N N . ASP B 1 42 ? -21.391 -11.383 0.955 1 94.88 42 ASP B N 1
ATOM 1391 C CA . ASP B 1 42 ? -22.359 -12.445 0.746 1 94.88 42 ASP B CA 1
ATOM 1392 C C . ASP B 1 42 ? -23.531 -11.961 -0.115 1 94.88 42 ASP B C 1
ATOM 1394 O O . ASP B 1 42 ? -23.531 -10.82 -0.587 1 94.88 42 ASP B O 1
ATOM 1398 N N . PRO B 1 43 ? -24.484 -12.828 -0.418 1 93.31 43 PRO B N 1
ATOM 1399 C CA . PRO B 1 43 ? -25.594 -12.453 -1.299 1 93.31 43 PRO B CA 1
ATOM 1400 C C . PRO B 1 43 ? -26.406 -11.273 -0.758 1 93.31 43 PRO B C 1
ATOM 1402 O O . PRO B 1 43 ? -27.047 -10.562 -1.527 1 93.31 43 PRO B O 1
ATOM 1405 N N . GLU B 1 44 ? -26.375 -11.055 0.527 1 90.38 44 GLU B N 1
ATOM 1406 C CA . GLU B 1 44 ? -27.109 -9.953 1.14 1 90.38 44 GLU B CA 1
ATOM 1407 C C . GLU B 1 44 ? -26.234 -8.703 1.257 1 90.38 44 GLU B C 1
ATOM 1409 O O . GLU B 1 44 ? -26.609 -7.742 1.929 1 90.38 44 GLU B O 1
ATOM 1414 N N . GLU B 1 45 ? -25.047 -8.75 0.771 1 88.12 45 GLU B N 1
ATOM 1415 C CA . GLU B 1 45 ? -24.109 -7.625 0.696 1 88.12 45 GLU B CA 1
ATOM 1416 C C . GLU B 1 45 ? -23.484 -7.336 2.059 1 88.12 45 GLU B C 1
ATOM 1418 O O . GLU B 1 45 ? -23.078 -6.207 2.328 1 88.12 45 GLU B O 1
ATOM 1423 N N . HIS B 1 46 ? -23.516 -8.312 2.895 1 93.75 46 HIS B N 1
ATOM 1424 C CA . HIS B 1 46 ? -22.719 -8.211 4.113 1 93.75 46 HIS B CA 1
ATOM 1425 C C . HIS B 1 46 ? -21.25 -8.484 3.832 1 93.75 46 HIS B C 1
ATOM 1427 O O . HIS B 1 46 ? -20.922 -9.367 3.041 1 93.75 46 HIS B O 1
ATOM 1433 N N . ILE B 1 47 ? -20.453 -7.684 4.559 1 96.56 47 ILE B N 1
ATOM 1434 C CA . ILE B 1 47 ? -19.016 -7.895 4.422 1 96.56 47 ILE B CA 1
ATOM 1435 C C . ILE B 1 47 ? -18.609 -9.18 5.133 1 96.56 47 ILE B C 1
ATOM 1437 O O . ILE B 1 47 ? -18.812 -9.32 6.34 1 96.56 47 ILE B O 1
ATOM 1441 N N . VAL B 1 48 ? -18.031 -10.094 4.402 1 96.81 48 VAL B N 1
ATOM 1442 C CA . VAL B 1 48 ? -17.672 -11.367 5.031 1 96.81 48 VAL B CA 1
ATOM 1443 C C . VAL B 1 48 ? -16.156 -11.555 4.98 1 96.81 48 VAL B C 1
ATOM 1445 O O . VAL B 1 48 ? -15.617 -12.492 5.582 1 96.81 48 VAL B O 1
ATOM 1448 N N . GLY B 1 49 ? -15.414 -10.734 4.238 1 97.88 49 GLY B N 1
ATOM 1449 C CA . GLY B 1 49 ? -13.961 -10.805 4.152 1 97.88 49 GLY B CA 1
ATOM 1450 C C . GLY B 1 49 ? -13.359 -9.734 3.264 1 97.88 49 GLY B C 1
ATOM 1451 O O . GLY B 1 49 ? -14.078 -8.898 2.713 1 97.88 49 GLY B O 1
ATOM 1452 N N . ILE B 1 50 ? -12.102 -9.727 3.186 1 98.56 50 ILE B N 1
ATOM 1453 C CA . ILE B 1 50 ? -11.344 -8.867 2.285 1 98.56 50 ILE B CA 1
ATOM 1454 C C . ILE B 1 50 ? -10.078 -9.594 1.817 1 98.56 50 ILE B C 1
ATOM 1456 O O . ILE B 1 50 ? -9.445 -10.312 2.594 1 98.56 50 ILE B O 1
ATOM 1460 N N . MET B 1 51 ? -9.773 -9.484 0.583 1 98.69 51 MET B N 1
ATOM 1461 C CA . MET B 1 51 ? -8.531 -10.039 0.044 1 98.69 51 MET B CA 1
ATOM 1462 C C . MET B 1 51 ? -7.688 -8.945 -0.604 1 98.69 51 MET B C 1
ATOM 1464 O O . MET B 1 51 ? -8.18 -8.195 -1.45 1 98.69 51 MET B O 1
ATOM 1468 N N . THR B 1 52 ? -6.426 -8.867 -0.177 1 98.5 52 THR B N 1
ATOM 1469 C CA . THR B 1 52 ? -5.512 -7.84 -0.667 1 98.5 52 THR B CA 1
ATOM 1470 C C . THR B 1 52 ? -4.383 -8.461 -1.479 1 98.5 52 THR B C 1
ATOM 1472 O O . THR B 1 52 ? -4.254 -9.688 -1.539 1 98.5 52 THR B O 1
ATOM 1475 N N . GLU B 1 53 ? -3.598 -7.598 -2.119 1 98.5 53 GLU B N 1
ATOM 1476 C CA . GLU B 1 53 ? -2.375 -8.039 -2.783 1 98.5 53 GLU B CA 1
ATOM 1477 C C . GLU B 1 53 ? -1.466 -8.797 -1.821 1 98.5 53 GLU B C 1
ATOM 1479 O O . GLU B 1 53 ? -0.881 -9.82 -2.188 1 98.5 53 GLU B O 1
ATOM 1484 N N . ARG B 1 54 ? -1.421 -8.352 -0.581 1 98.19 54 ARG B N 1
ATOM 1485 C CA . ARG B 1 54 ? -0.588 -8.992 0.43 1 98.19 54 ARG B CA 1
ATOM 1486 C C . ARG B 1 54 ? -1.08 -10.406 0.727 1 98.19 54 ARG B C 1
ATOM 1488 O O . ARG B 1 54 ? -0.278 -11.32 0.924 1 98.19 54 ARG B O 1
ATOM 1495 N N . ASP B 1 55 ? -2.332 -10.586 0.793 1 98.06 55 ASP B N 1
ATOM 1496 C CA . ASP B 1 55 ? -2.893 -11.914 1.041 1 98.06 55 ASP B CA 1
ATOM 1497 C C . ASP B 1 55 ? -2.502 -12.891 -0.065 1 98.06 55 ASP B C 1
ATOM 1499 O O . ASP B 1 55 ? -2.191 -14.055 0.206 1 98.06 55 ASP B O 1
ATOM 1503 N N . ILE B 1 56 ? -2.576 -12.406 -1.308 1 98.5 56 ILE B N 1
ATOM 1504 C CA . ILE B 1 56 ? -2.221 -13.242 -2.445 1 98.5 56 ILE B CA 1
ATOM 1505 C C . ILE B 1 56 ? -0.744 -13.625 -2.363 1 98.5 56 ILE B C 1
ATOM 1507 O O . ILE B 1 56 ? -0.391 -14.797 -2.494 1 98.5 56 ILE B O 1
ATOM 1511 N N . VAL B 1 57 ? 0.096 -12.695 -2.117 1 98.5 57 VAL B N 1
ATOM 1512 C CA . VAL B 1 57 ? 1.536 -12.922 -2.055 1 98.5 57 VAL B CA 1
ATOM 1513 C C . VAL B 1 57 ? 1.858 -13.867 -0.896 1 98.5 57 VAL B C 1
ATOM 1515 O O . VAL B 1 57 ? 2.674 -14.781 -1.041 1 98.5 57 VAL B O 1
ATOM 1518 N N . ALA B 1 58 ? 1.229 -13.625 0.239 1 98.38 58 ALA B N 1
ATOM 1519 C CA . ALA B 1 58 ? 1.418 -14.516 1.381 1 98.38 58 ALA B CA 1
ATOM 1520 C C . ALA B 1 58 ? 1.018 -15.945 1.033 1 98.38 58 ALA B C 1
ATOM 1522 O O . ALA B 1 58 ? 1.707 -16.906 1.406 1 98.38 58 ALA B O 1
ATOM 1523 N N . SER B 1 59 ? -0.088 -16.109 0.381 1 98.31 59 SER B N 1
ATOM 1524 C CA . SER B 1 59 ? -0.572 -17.422 -0.008 1 98.31 59 SER B CA 1
ATOM 1525 C C . SER B 1 59 ? 0.386 -18.094 -0.984 1 98.31 59 SER B C 1
ATOM 1527 O O . SER B 1 59 ? 0.64 -19.297 -0.883 1 98.31 59 SER B O 1
ATOM 1529 N N . ILE B 1 60 ? 0.866 -17.297 -1.957 1 98.25 60 ILE B N 1
ATOM 1530 C CA . ILE B 1 60 ? 1.847 -17.828 -2.906 1 98.25 60 ILE B CA 1
ATOM 1531 C C . ILE B 1 60 ? 3.088 -18.297 -2.154 1 98.25 60 ILE B C 1
ATOM 1533 O O . ILE B 1 60 ? 3.629 -19.359 -2.451 1 98.25 60 ILE B O 1
ATOM 1537 N N . ALA B 1 61 ? 3.564 -17.516 -1.228 1 98.31 61 ALA B N 1
ATOM 1538 C CA . ALA B 1 61 ? 4.738 -17.875 -0.435 1 98.31 61 ALA B CA 1
ATOM 1539 C C . ALA B 1 61 ? 4.527 -19.203 0.296 1 98.31 61 ALA B C 1
ATOM 1541 O O . ALA B 1 61 ? 5.441 -20.031 0.373 1 98.31 61 ALA B O 1
ATOM 1542 N N . ARG B 1 62 ? 3.363 -19.406 0.791 1 97.38 62 ARG B N 1
ATOM 1543 C CA . ARG B 1 62 ? 3.082 -20.547 1.654 1 97.38 62 ARG B CA 1
ATOM 1544 C C . ARG B 1 62 ? 2.744 -21.781 0.831 1 97.38 62 ARG B C 1
ATOM 1546 O O . ARG B 1 62 ? 3.156 -22.891 1.173 1 97.38 62 ARG B O 1
ATOM 1553 N N . TYR B 1 63 ? 1.985 -21.562 -0.309 1 97 63 TYR B N 1
ATOM 1554 C CA . TYR B 1 63 ? 1.369 -22.719 -0.955 1 97 63 TYR B CA 1
ATOM 1555 C C . TYR B 1 63 ? 1.802 -22.828 -2.412 1 97 63 TYR B C 1
ATOM 1557 O O . TYR B 1 63 ? 1.457 -23.781 -3.102 1 97 63 TYR B O 1
ATOM 1565 N N . GLY B 1 64 ? 2.531 -21.906 -2.898 1 96.94 64 GLY B N 1
ATOM 1566 C CA . GLY B 1 64 ? 2.928 -21.906 -4.297 1 96.94 64 GLY B CA 1
ATOM 1567 C C . GLY B 1 64 ? 1.763 -21.688 -5.246 1 96.94 64 GLY B C 1
ATOM 1568 O O . GLY B 1 64 ? 0.781 -21.031 -4.898 1 96.94 64 GLY B O 1
ATOM 1569 N N . ALA B 1 65 ? 1.899 -22.234 -6.391 1 97.12 65 ALA B N 1
ATOM 1570 C CA . ALA B 1 65 ? 0.949 -22.016 -7.48 1 97.12 65 ALA B CA 1
ATOM 1571 C C . ALA B 1 65 ? -0.419 -22.594 -7.137 1 97.12 65 ALA B C 1
ATOM 1573 O O . ALA B 1 65 ? -1.436 -22.172 -7.699 1 97.12 65 ALA B O 1
ATOM 1574 N N . ALA B 1 66 ? -0.475 -23.5 -6.238 1 97.06 66 ALA B N 1
ATOM 1575 C CA . ALA B 1 66 ? -1.693 -24.234 -5.914 1 97.06 66 ALA B CA 1
ATOM 1576 C C . ALA B 1 66 ? -2.76 -23.312 -5.34 1 97.06 66 ALA B C 1
ATOM 1578 O O . ALA B 1 66 ? -3.957 -23.609 -5.43 1 97.06 66 ALA B O 1
ATOM 1579 N N . CYS B 1 67 ? -2.34 -22.25 -4.816 1 97.62 67 CYS B N 1
ATOM 1580 C CA . CYS B 1 67 ? -3.303 -21.375 -4.172 1 97.62 67 CYS B CA 1
ATOM 1581 C C . CYS B 1 67 ? -4.16 -20.656 -5.207 1 97.62 67 CYS B C 1
ATOM 1583 O O . CYS B 1 67 ? -5.242 -20.156 -4.891 1 97.62 67 CYS B O 1
ATOM 1585 N N . LEU B 1 68 ? -3.734 -20.578 -6.445 1 98.31 68 LEU B N 1
ATOM 1586 C CA . LEU B 1 68 ? -4.379 -19.75 -7.461 1 98.31 68 LEU B CA 1
ATOM 1587 C C . LEU B 1 68 ? -5.738 -20.328 -7.844 1 98.31 68 LEU B C 1
ATOM 1589 O O . LEU B 1 68 ? -6.648 -19.578 -8.211 1 98.31 68 LEU B O 1
ATOM 1593 N N . ASP B 1 69 ? -5.879 -21.609 -7.66 1 97.88 69 ASP B N 1
ATOM 1594 C CA . ASP B 1 69 ? -7.121 -22.266 -8.047 1 97.88 69 ASP B CA 1
ATOM 1595 C C . ASP B 1 69 ? -8.062 -22.406 -6.855 1 97.88 69 ASP B C 1
ATOM 1597 O O . ASP B 1 69 ? -9.203 -22.859 -7 1 97.88 69 ASP B O 1
ATOM 1601 N N . LYS B 1 70 ? -7.633 -22.031 -5.695 1 98.31 70 LYS B N 1
ATOM 1602 C CA . LYS B 1 70 ? -8.453 -22.125 -4.488 1 98.31 70 LYS B CA 1
ATOM 1603 C C . LYS B 1 70 ? -9.438 -20.953 -4.398 1 98.31 70 LYS B C 1
ATOM 1605 O O . LYS B 1 70 ? -9.219 -19.906 -5.008 1 98.31 70 LYS B O 1
ATOM 1610 N N . PRO B 1 71 ? -10.555 -21.219 -3.67 1 98.69 71 PRO B N 1
ATOM 1611 C CA . PRO B 1 71 ? -11.492 -20.109 -3.479 1 98.69 71 PRO B CA 1
ATOM 1612 C C . PRO B 1 71 ? -10.914 -19 -2.607 1 98.69 71 PRO B C 1
ATOM 1614 O O . PRO B 1 71 ? -10.148 -19.266 -1.677 1 98.69 71 PRO B O 1
ATOM 1617 N N . VAL B 1 72 ? -11.297 -17.75 -2.844 1 98.62 72 VAL B N 1
ATOM 1618 C CA . VAL B 1 72 ? -10.906 -16.562 -2.088 1 98.62 72 VAL B CA 1
ATOM 1619 C C . VAL B 1 72 ? -11.172 -16.797 -0.601 1 98.62 72 VAL B C 1
ATOM 1621 O O . VAL B 1 72 ? -10.406 -16.328 0.25 1 98.62 72 VAL B O 1
ATOM 1624 N N . SER B 1 73 ? -12.188 -17.562 -0.292 1 98.31 73 SER B N 1
ATOM 1625 C CA . SER B 1 73 ? -12.555 -17.812 1.096 1 98.31 73 SER B CA 1
ATOM 1626 C C . SER B 1 73 ? -11.438 -18.531 1.849 1 98.31 73 SER B C 1
ATOM 1628 O O . SER B 1 73 ? -11.367 -18.453 3.076 1 98.31 73 SER B O 1
ATOM 1630 N N . SER B 1 74 ? -10.57 -19.172 1.151 1 97.5 74 SER B N 1
ATOM 1631 C CA . SER B 1 74 ? -9.492 -19.922 1.788 1 97.5 74 SER B CA 1
ATOM 1632 C C . SER B 1 74 ? -8.281 -19.016 2.047 1 97.5 74 SER B C 1
ATOM 1634 O O . SER B 1 74 ? -7.359 -19.406 2.762 1 97.5 74 SER B O 1
ATOM 1636 N N . VAL B 1 75 ? -8.25 -17.797 1.524 1 97.31 75 VAL B N 1
ATOM 1637 C CA . VAL B 1 75 ? -7.066 -16.938 1.563 1 97.31 75 VAL B CA 1
ATOM 1638 C C . VAL B 1 75 ? -7.418 -15.602 2.197 1 97.31 75 VAL B C 1
ATOM 1640 O O . VAL B 1 75 ? -6.562 -14.945 2.791 1 97.31 75 VAL B O 1
ATOM 1643 N N . MET B 1 76 ? -8.625 -15.219 2.115 1 97.94 76 MET B N 1
ATOM 1644 C CA . MET B 1 76 ? -9.07 -13.883 2.51 1 97.94 76 MET B CA 1
ATOM 1645 C C . MET B 1 76 ? -8.969 -13.703 4.02 1 97.94 76 MET B C 1
ATOM 1647 O O . MET B 1 76 ? -8.93 -14.68 4.766 1 97.94 76 MET B O 1
ATOM 1651 N N . TRP B 1 77 ? -8.852 -12.438 4.391 1 96.81 77 TRP B N 1
ATOM 1652 C CA . TRP B 1 77 ? -8.961 -12.078 5.801 1 96.81 77 TRP B CA 1
ATOM 1653 C C . TRP B 1 77 ? -10.422 -11.93 6.207 1 96.81 77 TRP B C 1
ATOM 1655 O O . TRP B 1 77 ? -11.188 -11.211 5.562 1 96.81 77 TRP B O 1
ATOM 1665 N N . GLN B 1 78 ? -10.852 -12.562 7.305 1 96.12 78 GLN B N 1
ATOM 1666 C CA . GLN B 1 78 ? -12.266 -12.602 7.664 1 96.12 78 GLN B CA 1
ATOM 1667 C C . GLN B 1 78 ? -12.578 -11.602 8.766 1 96.12 78 GLN B C 1
ATOM 1669 O O . GLN B 1 78 ? -13.742 -11.219 8.953 1 96.12 78 GLN B O 1
ATOM 1674 N N . ASN B 1 79 ? -11.617 -11.18 9.562 1 94.38 79 ASN B N 1
ATOM 1675 C CA . ASN B 1 79 ? -11.82 -10.156 10.586 1 94.38 79 ASN B CA 1
ATOM 1676 C C . ASN B 1 79 ? -11.562 -8.758 10.039 1 94.38 79 ASN B C 1
ATOM 1678 O O . ASN B 1 79 ? -10.641 -8.07 10.492 1 94.38 79 ASN B O 1
ATOM 1682 N N . VAL B 1 80 ? -12.523 -8.32 9.273 1 96.62 80 VAL B N 1
ATOM 1683 C CA . VAL B 1 80 ? -12.312 -7.102 8.492 1 96.62 80 VAL B CA 1
ATOM 1684 C C . VAL B 1 80 ? -12.484 -5.875 9.383 1 96.62 80 VAL B C 1
ATOM 1686 O O . VAL B 1 80 ? -13.523 -5.715 10.031 1 96.62 80 VAL B O 1
ATOM 1689 N N . TYR B 1 81 ? -11.492 -5.094 9.508 1 97 81 TYR B N 1
ATOM 1690 C CA . TYR B 1 81 ? -11.617 -3.789 10.148 1 97 81 TYR B CA 1
ATOM 1691 C C . TYR B 1 81 ? -12.359 -2.809 9.242 1 97 81 TYR B C 1
ATOM 1693 O O . TYR B 1 81 ? -12.047 -2.691 8.055 1 97 81 TYR B O 1
ATOM 1701 N N . CYS B 1 82 ? -13.312 -2.145 9.797 1 97.62 82 CYS B N 1
ATOM 1702 C CA . CYS B 1 82 ? -14.094 -1.172 9.039 1 97.62 82 CYS B CA 1
ATOM 1703 C C . CYS B 1 82 ? -14.023 0.207 9.68 1 97.62 82 CYS B C 1
ATOM 1705 O O . CYS B 1 82 ? -13.703 0.327 10.867 1 97.62 82 CYS B O 1
ATOM 1707 N N . CYS B 1 83 ? -14.258 1.17 8.852 1 97.5 83 CYS B N 1
ATOM 1708 C CA . CYS B 1 83 ? -14.383 2.527 9.367 1 97.5 83 CYS B CA 1
ATOM 1709 C C . CYS B 1 83 ? -15.773 3.088 9.102 1 97.5 83 CYS B C 1
ATOM 1711 O O . CYS B 1 83 ? -16.609 2.418 8.5 1 97.5 83 CYS B O 1
ATOM 1713 N N . ARG B 1 84 ? -16.016 4.297 9.68 1 97.06 84 ARG B N 1
ATOM 1714 C CA . ARG B 1 84 ? -17.312 4.969 9.539 1 97.06 84 ARG B CA 1
ATOM 1715 C C . ARG B 1 84 ? -17.141 6.328 8.859 1 97.06 84 ARG B C 1
ATOM 1717 O O . ARG B 1 84 ? -16.062 6.922 8.906 1 97.06 84 ARG B O 1
ATOM 1724 N N . GLU B 1 85 ? -18.203 6.738 8.336 1 95.94 85 GLU B N 1
ATOM 1725 C CA . GLU B 1 85 ? -18.188 7.957 7.531 1 95.94 85 GLU B CA 1
ATOM 1726 C C . GLU B 1 85 ? -17.7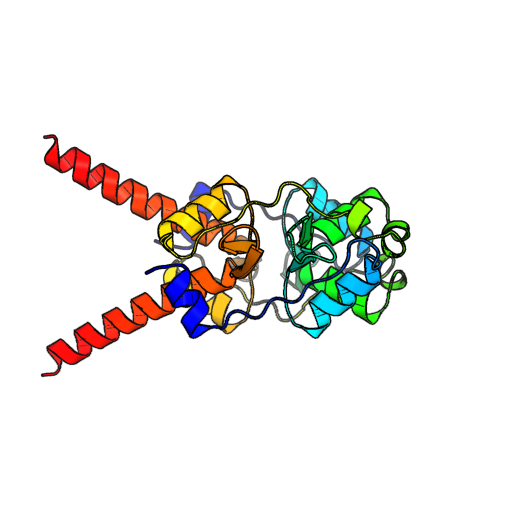81 9.164 8.367 1 95.94 85 GLU B C 1
ATOM 1728 O O . GLU B 1 85 ? -17.188 10.109 7.848 1 95.94 85 GLU B O 1
ATOM 1733 N N . GLU B 1 86 ? -18 9.156 9.617 1 95.62 86 GLU B N 1
ATOM 1734 C CA . GLU B 1 86 ? -17.781 10.32 10.477 1 95.62 86 GLU B CA 1
ATOM 1735 C C . GLU B 1 86 ? -16.344 10.375 10.984 1 95.62 86 GLU B C 1
ATOM 1737 O O . GLU B 1 86 ? -15.914 11.391 11.531 1 95.62 86 GLU B O 1
ATOM 1742 N N . MET B 1 87 ? -15.664 9.32 10.797 1 95.5 87 MET B N 1
ATOM 1743 C CA . MET B 1 87 ? -14.297 9.266 11.297 1 95.5 87 MET B CA 1
ATOM 1744 C C . MET B 1 87 ? -13.414 10.289 10.586 1 95.5 87 MET B C 1
ATOM 1746 O O . MET B 1 87 ? -13.609 10.562 9.406 1 95.5 87 MET B O 1
ATOM 1750 N N . SER B 1 88 ? -12.43 10.812 11.312 1 93.69 88 SER B N 1
ATOM 1751 C CA . SER B 1 88 ? -11.477 11.758 10.742 1 93.69 88 SER B CA 1
ATOM 1752 C C . SER B 1 88 ? -10.375 11.031 9.984 1 93.69 88 SER B C 1
ATOM 1754 O O . SER B 1 88 ? -10.117 9.852 10.227 1 93.69 88 SER B O 1
ATOM 1756 N N . VAL B 1 89 ? -9.695 11.734 9.195 1 91.75 89 VAL B N 1
ATOM 1757 C CA . VAL B 1 89 ? -8.578 11.195 8.422 1 91.75 89 VAL B CA 1
ATOM 1758 C C . VAL B 1 89 ? -7.453 10.781 9.367 1 91.75 89 VAL B C 1
ATOM 1760 O O . VAL B 1 89 ? -6.797 9.758 9.148 1 91.75 89 VAL B O 1
ATOM 1763 N N . ASP B 1 90 ? -7.242 11.578 10.406 1 90.69 90 ASP B N 1
ATOM 1764 C CA . ASP B 1 90 ? -6.199 11.25 11.375 1 90.69 90 ASP B CA 1
ATOM 1765 C C . ASP B 1 90 ? -6.496 9.922 12.062 1 90.69 90 ASP B C 1
ATOM 1767 O O . ASP B 1 90 ? -5.602 9.094 12.242 1 90.69 90 ASP B O 1
ATOM 1771 N N . SER B 1 91 ? -7.711 9.805 12.406 1 93.44 91 SER B N 1
ATOM 1772 C CA . SER B 1 91 ? -8.117 8.562 13.047 1 93.44 91 SER B CA 1
ATOM 1773 C C . SER B 1 91 ? -7.957 7.371 12.102 1 93.44 91 SER B C 1
ATOM 1775 O O . SER B 1 91 ? -7.594 6.277 12.531 1 93.44 91 SER B O 1
ATOM 1777 N N . LEU B 1 92 ? -8.25 7.598 10.883 1 95.38 92 LEU B N 1
ATOM 1778 C CA . LEU B 1 92 ? -8.078 6.562 9.867 1 95.38 92 LEU B CA 1
ATOM 1779 C C . LEU B 1 92 ? -6.613 6.16 9.75 1 95.38 92 LEU B C 1
ATOM 1781 O O . LEU B 1 92 ? -6.293 4.969 9.711 1 95.38 92 LEU B O 1
ATOM 1785 N N . MET B 1 93 ? -5.738 7.121 9.68 1 94.56 93 MET B N 1
ATOM 1786 C CA . MET B 1 93 ? -4.309 6.844 9.578 1 94.56 93 MET B CA 1
ATOM 1787 C C . MET B 1 93 ? -3.826 6.047 10.789 1 94.56 93 MET B C 1
ATOM 1789 O O . MET B 1 93 ? -3.021 5.125 10.648 1 94.56 93 MET B O 1
ATOM 1793 N N . GLU B 1 94 ? -4.309 6.363 11.945 1 94.94 94 GLU B N 1
ATOM 1794 C CA . GLU B 1 94 ? -3.957 5.645 13.164 1 94.94 94 GLU B CA 1
ATOM 1795 C C . GLU B 1 94 ? -4.418 4.191 13.102 1 94.94 94 GLU B C 1
ATOM 1797 O O . GLU B 1 94 ? -3.682 3.283 13.492 1 94.94 94 GLU B O 1
ATOM 1802 N N . MET B 1 95 ? -5.602 4.039 12.641 1 96.56 95 MET B N 1
ATOM 1803 C CA . MET B 1 95 ? -6.148 2.693 12.508 1 96.56 95 MET B CA 1
ATOM 1804 C C . MET B 1 95 ? -5.328 1.864 11.523 1 96.56 95 MET B C 1
ATOM 1806 O O . MET B 1 95 ? -4.98 0.718 11.812 1 96.56 95 MET B O 1
ATOM 1810 N N . MET B 1 96 ? -4.984 2.494 10.383 1 97.19 96 MET B N 1
ATOM 1811 C CA . MET B 1 96 ? -4.203 1.802 9.359 1 97.19 96 MET B CA 1
ATOM 1812 C C . MET B 1 96 ? -2.824 1.424 9.891 1 97.19 96 MET B C 1
ATOM 1814 O O . MET B 1 96 ? -2.318 0.338 9.602 1 97.19 96 MET B O 1
ATOM 1818 N N . SER B 1 97 ? -2.26 2.23 10.641 1 94.81 97 SER B N 1
ATOM 1819 C CA . SER B 1 97 ? -0.952 1.958 11.234 1 94.81 97 SER B CA 1
ATOM 1820 C C . SER B 1 97 ? -1.043 0.885 12.312 1 94.81 97 SER B C 1
ATOM 1822 O O . SER B 1 97 ? -0.264 -0.07 12.312 1 94.81 97 SER B O 1
ATOM 1824 N N . LYS B 1 98 ? -1.999 1.032 13.188 1 95.12 98 LYS B N 1
ATOM 1825 C CA . LYS B 1 98 ? -2.174 0.137 14.328 1 95.12 98 LYS B CA 1
ATOM 1826 C C . LYS B 1 98 ? -2.439 -1.293 13.867 1 95.12 98 LYS B C 1
ATOM 1828 O O . LYS B 1 98 ? -1.866 -2.24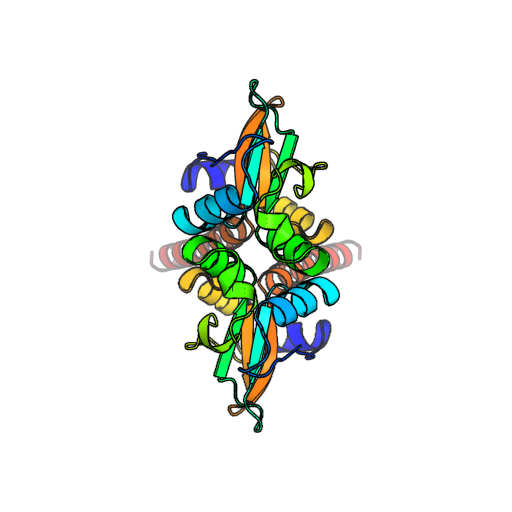2 14.406 1 95.12 98 LYS B O 1
ATOM 1833 N N . PHE B 1 99 ? -3.23 -1.383 12.844 1 95.81 99 PHE B N 1
ATOM 1834 C CA . PHE B 1 99 ? -3.654 -2.709 12.414 1 95.81 99 PHE B CA 1
ATOM 1835 C C . PHE B 1 99 ? -2.85 -3.168 11.203 1 95.81 99 PHE B C 1
ATOM 1837 O O . PHE B 1 99 ? -3.055 -4.273 10.703 1 95.81 99 PHE B O 1
ATOM 1844 N N . ARG B 1 100 ? -1.969 -2.35 10.656 1 94.44 100 ARG B N 1
ATOM 1845 C CA . ARG B 1 100 ? -1.174 -2.619 9.461 1 94.44 100 ARG B CA 1
ATOM 1846 C C . ARG B 1 100 ? -2.066 -2.99 8.281 1 94.44 100 ARG B C 1
ATOM 1848 O O . ARG B 1 100 ? -1.84 -4.008 7.625 1 94.44 100 ARG B O 1
ATOM 1855 N N . ALA B 1 101 ? -3.133 -2.168 8.18 1 96.62 101 ALA B N 1
ATOM 1856 C CA . ALA B 1 101 ? -4.117 -2.357 7.113 1 96.62 101 ALA B CA 1
ATOM 1857 C C . ALA B 1 101 ? -4.141 -1.157 6.172 1 96.62 101 ALA B C 1
ATOM 1859 O O . ALA B 1 101 ? -4.395 -0.029 6.602 1 96.62 101 ALA B O 1
ATOM 1860 N N . ARG B 1 102 ? -3.967 -1.44 4.859 1 97.12 102 ARG B N 1
ATOM 1861 C CA . ARG B 1 102 ? -3.887 -0.353 3.889 1 97.12 102 ARG B CA 1
ATOM 1862 C C . ARG B 1 102 ? -5.262 -0.021 3.32 1 97.12 102 ARG B C 1
ATOM 1864 O O . ARG B 1 102 ? -5.434 1.002 2.654 1 97.12 102 ARG B O 1
ATOM 1871 N N . HIS B 1 103 ? -6.207 -0.918 3.562 1 97.94 103 HIS B N 1
ATOM 1872 C CA . HIS B 1 103 ? -7.559 -0.756 3.033 1 97.94 103 HIS B CA 1
ATOM 1873 C C . HIS B 1 103 ? -8.609 -0.981 4.117 1 97.94 103 HIS B C 1
ATOM 1875 O O . HIS B 1 103 ? -8.602 -2.018 4.785 1 97.94 103 HIS B O 1
ATOM 1881 N N . LEU B 1 104 ? -9.484 -0.018 4.25 1 98.19 104 LEU B N 1
ATOM 1882 C CA . LEU B 1 104 ? -10.57 -0.116 5.223 1 98.19 104 LEU B CA 1
ATOM 1883 C C . LEU B 1 104 ? -11.922 0.087 4.551 1 98.19 104 LEU B C 1
ATOM 1885 O O . LEU B 1 104 ? -12.227 1.183 4.074 1 98.19 104 LEU B O 1
ATOM 1889 N N . PRO B 1 105 ? -12.773 -0.957 4.531 1 98.19 105 PRO B N 1
ATOM 1890 C CA . PRO B 1 105 ? -14.148 -0.74 4.078 1 98.19 105 PRO B CA 1
ATOM 1891 C C . PRO B 1 105 ? -14.914 0.231 4.973 1 98.19 105 PRO B C 1
ATOM 1893 O O . PRO B 1 105 ? -14.664 0.292 6.18 1 98.19 105 PRO B O 1
ATOM 1896 N N . VAL B 1 106 ? -15.711 0.989 4.328 1 97.5 106 VAL B N 1
ATOM 1897 C CA . VAL B 1 106 ? -16.641 1.837 5.059 1 97.5 106 VAL B CA 1
ATOM 1898 C C . VAL B 1 106 ? -17.969 1.096 5.262 1 97.5 106 VAL B C 1
ATOM 1900 O O . VAL B 1 106 ? -18.578 0.625 4.297 1 97.5 106 VAL B O 1
ATOM 1903 N N . GLU B 1 107 ? -18.266 0.991 6.473 1 95.06 107 GLU B N 1
ATOM 1904 C CA . GLU B 1 107 ? -19.5 0.281 6.801 1 95.06 107 GLU B CA 1
ATOM 1905 C C . GLU B 1 107 ? -20.594 1.249 7.262 1 95.06 107 GLU B C 1
ATOM 1907 O O . GLU B 1 107 ? -20.312 2.178 8.023 1 95.06 107 GLU B O 1
ATOM 1912 N N . ARG B 1 108 ? -21.766 1.153 6.66 1 93.12 108 ARG B N 1
ATOM 1913 C CA . ARG B 1 108 ? -22.953 1.891 7.062 1 93.12 108 ARG B CA 1
ATOM 1914 C C . ARG B 1 108 ? -24.125 0.942 7.344 1 93.12 108 ARG B C 1
ATOM 1916 O O . ARG B 1 108 ? -24.594 0.255 6.438 1 93.12 108 ARG B O 1
ATOM 1923 N N . GLU B 1 109 ? -24.562 0.907 8.57 1 89.31 109 GLU B N 1
ATOM 1924 C CA . GLU B 1 109 ? -25.672 0.066 8.984 1 89.31 109 GLU B CA 1
ATOM 1925 C C . GLU B 1 109 ? -25.453 -1.389 8.578 1 89.31 109 GLU B C 1
ATOM 1927 O O . GLU B 1 109 ? -26.344 -2.025 8.008 1 89.31 109 GLU B O 1
ATOM 1932 N N . GLY B 1 110 ? -24.281 -1.88 8.711 1 84.31 110 GLY B N 1
ATOM 1933 C CA . GLY B 1 110 ? -23.938 -3.275 8.484 1 84.31 110 GLY B CA 1
ATOM 1934 C C . GLY B 1 110 ? -23.688 -3.602 7.027 1 84.31 110 GLY B C 1
ATOM 1935 O O . GLY B 1 110 ? -23.453 -4.762 6.676 1 84.31 110 GLY B O 1
ATOM 1936 N N . ARG B 1 111 ? -23.703 -2.594 6.277 1 92.06 111 ARG B N 1
ATOM 1937 C CA . ARG B 1 111 ? -23.531 -2.814 4.844 1 92.06 111 ARG B CA 1
ATOM 1938 C C . ARG B 1 111 ? -22.297 -2.074 4.324 1 92.06 111 ARG B C 1
ATOM 1940 O O . ARG B 1 111 ? -21.859 -1.097 4.93 1 92.06 111 ARG B O 1
ATOM 1947 N N . LEU B 1 112 ? -21.828 -2.537 3.191 1 95.62 112 LEU B N 1
ATOM 1948 C CA . LEU B 1 112 ? -20.672 -1.914 2.537 1 95.62 112 LEU B CA 1
ATOM 1949 C C . LEU B 1 112 ? -21.078 -0.598 1.88 1 95.62 112 LEU B C 1
ATOM 1951 O O . LEU B 1 112 ? -21.938 -0.574 1.001 1 95.62 112 LEU B O 1
ATOM 1955 N N . ALA B 1 113 ? -20.453 0.54 2.32 1 95.06 113 ALA B N 1
ATOM 1956 C CA . ALA B 1 113 ? -20.812 1.864 1.816 1 95.06 113 ALA B CA 1
ATOM 1957 C C . ALA B 1 113 ? -19.688 2.459 0.983 1 95.06 113 ALA B C 1
ATOM 1959 O O . ALA B 1 113 ? -19.875 3.459 0.29 1 95.06 113 ALA B O 1
ATOM 1960 N N . GLY B 1 114 ? -18.562 1.946 1.079 1 96.56 114 GLY B N 1
ATOM 1961 C CA . GLY B 1 114 ? -17.391 2.418 0.366 1 96.56 114 GLY B CA 1
ATOM 1962 C C . GLY B 1 114 ? -16.094 1.77 0.841 1 96.56 114 GLY B C 1
ATOM 1963 O O . GLY B 1 114 ? -16.125 0.755 1.542 1 96.56 114 GLY B O 1
ATOM 1964 N N . ILE B 1 115 ? -15.023 2.301 0.439 1 97.75 115 ILE B N 1
ATOM 1965 C CA . ILE B 1 115 ? -13.727 1.818 0.885 1 97.75 115 ILE B CA 1
ATOM 1966 C C . ILE B 1 115 ? -12.703 2.949 0.808 1 97.75 115 ILE B C 1
ATOM 1968 O O . ILE B 1 115 ? -12.727 3.754 -0.126 1 97.75 115 ILE B O 1
ATOM 1972 N N . ILE B 1 116 ? -11.828 3.002 1.828 1 97.81 116 ILE B N 1
ATOM 1973 C CA . ILE B 1 116 ? -10.758 3.994 1.857 1 97.81 116 ILE B CA 1
ATOM 1974 C C . ILE B 1 116 ? -9.406 3.291 1.918 1 97.81 116 ILE B C 1
ATOM 1976 O O . ILE B 1 116 ? -9.211 2.375 2.721 1 97.81 116 ILE B O 1
ATOM 1980 N N . SER B 1 117 ? -8.531 3.672 1.043 1 97.44 117 SER B N 1
ATOM 1981 C CA . SER B 1 117 ? -7.172 3.135 1.049 1 97.44 117 SER B CA 1
ATOM 1982 C C . SER B 1 117 ? -6.18 4.145 1.619 1 97.44 117 SER B C 1
ATOM 1984 O O . SER B 1 117 ? -6.516 5.316 1.797 1 97.44 117 SER B O 1
ATOM 1986 N N . ILE B 1 118 ? -5.02 3.641 1.909 1 96.94 118 ILE B N 1
ATOM 1987 C CA . ILE B 1 118 ? -3.957 4.516 2.395 1 96.94 118 ILE B CA 1
ATOM 1988 C C . ILE B 1 118 ? -3.568 5.508 1.304 1 96.94 118 ILE B C 1
ATOM 1990 O O . ILE B 1 118 ? -3.182 6.645 1.598 1 96.94 118 ILE B O 1
ATOM 1994 N N . GLY B 1 119 ? -3.662 5.094 0.016 1 96 119 GLY B N 1
ATOM 1995 C CA . GLY B 1 119 ? -3.457 6.031 -1.078 1 96 119 GLY B CA 1
ATOM 1996 C C . GLY B 1 119 ? -4.438 7.188 -1.067 1 96 119 GLY B C 1
ATOM 1997 O O . GLY B 1 119 ? -4.062 8.328 -1.332 1 96 119 GLY B O 1
ATOM 1998 N N . ASP B 1 120 ? -5.688 6.91 -0.748 1 95.75 120 ASP B N 1
ATOM 1999 C CA . ASP B 1 120 ? -6.707 7.953 -0.637 1 95.75 120 ASP B CA 1
ATOM 2000 C C . ASP B 1 120 ? -6.344 8.961 0.448 1 95.75 120 ASP B C 1
ATOM 2002 O O . ASP B 1 120 ? -6.465 10.172 0.242 1 95.75 120 ASP B O 1
ATOM 2006 N N . VAL B 1 121 ? -5.922 8.406 1.578 1 93.94 121 VAL B N 1
ATOM 2007 C CA . VAL B 1 121 ? -5.637 9.227 2.746 1 93.94 121 VAL B CA 1
ATOM 2008 C C . VAL B 1 121 ? -4.469 10.164 2.443 1 93.94 121 VAL B C 1
ATOM 2010 O O . VAL B 1 121 ? -4.527 11.359 2.74 1 93.94 121 VAL B O 1
ATOM 2013 N N . VAL B 1 122 ? -3.432 9.633 1.858 1 93.56 122 VAL B N 1
ATOM 2014 C CA . VAL B 1 122 ? -2.244 10.422 1.532 1 93.56 122 VAL B CA 1
ATOM 2015 C C . VAL B 1 122 ? -2.592 11.469 0.476 1 93.56 122 VAL B C 1
ATOM 2017 O O . VAL B 1 122 ? -2.209 12.633 0.6 1 93.56 122 VAL B O 1
ATOM 2020 N N . LYS B 1 123 ? -3.295 11.062 -0.523 1 92.62 123 LYS B N 1
ATOM 2021 C CA . LYS B 1 123 ? -3.721 11.992 -1.564 1 92.62 123 LYS B CA 1
ATOM 2022 C C . LYS B 1 123 ? -4.527 13.148 -0.975 1 92.62 123 LYS B C 1
ATOM 2024 O O . LYS B 1 123 ? -4.305 14.312 -1.323 1 92.62 123 LYS B O 1
ATOM 2029 N N . TYR B 1 124 ? -5.402 12.797 -0.159 1 88.62 124 TYR B N 1
ATOM 2030 C CA . TYR B 1 124 ? -6.242 13.812 0.458 1 88.62 124 TYR B CA 1
ATOM 2031 C C . TYR B 1 124 ? -5.414 14.742 1.341 1 88.62 124 TYR B C 1
ATOM 2033 O O . TYR B 1 124 ? -5.656 15.953 1.381 1 88.62 124 TYR B O 1
ATOM 2041 N N . HIS B 1 125 ? -4.535 14.141 2.096 1 85.12 125 HIS B N 1
ATOM 2042 C CA . HIS B 1 125 ? -3.662 14.93 2.957 1 85.12 125 HIS B CA 1
ATOM 2043 C C . HIS B 1 125 ? -2.863 15.945 2.15 1 85.12 125 HIS B C 1
ATOM 2045 O O . HIS B 1 125 ? -2.771 17.109 2.533 1 85.12 125 HIS B O 1
ATOM 2051 N N . ILE B 1 126 ? -2.322 15.586 1.075 1 88.06 126 ILE B N 1
ATOM 2052 C CA . ILE B 1 126 ? -1.535 16.469 0.216 1 88.06 126 ILE B CA 1
ATOM 2053 C C . ILE B 1 126 ? -2.42 17.578 -0.325 1 88.06 126 ILE B C 1
ATOM 2055 O O . ILE B 1 126 ? -2.014 18.75 -0.344 1 88.06 126 ILE B O 1
ATOM 2059 N N . ARG B 1 127 ? -3.549 17.234 -0.704 1 87.12 127 ARG B N 1
ATOM 2060 C CA . ARG B 1 127 ? -4.473 18.219 -1.261 1 87.12 127 ARG B CA 1
ATOM 2061 C C . ARG B 1 127 ? -4.879 19.25 -0.209 1 87.12 127 ARG B C 1
ATOM 2063 O O . ARG B 1 127 ? -5.027 20.438 -0.515 1 87.12 127 ARG B O 1
ATOM 2070 N N . ALA B 1 128 ? -5.086 18.75 0.944 1 82.94 128 ALA B N 1
ATOM 2071 C CA . ALA B 1 128 ? -5.449 19.641 2.037 1 82.94 128 ALA B CA 1
ATOM 2072 C C . ALA B 1 128 ? -4.352 20.672 2.297 1 82.94 128 ALA B C 1
ATOM 2074 O O . ALA B 1 128 ? -4.633 21.844 2.543 1 82.94 128 ALA B O 1
ATOM 2075 N N . ILE B 1 129 ? -3.164 20.234 2.232 1 81.69 129 ILE B N 1
ATOM 2076 C CA . ILE B 1 129 ? -2.029 21.125 2.451 1 81.69 129 ILE B CA 1
ATOM 2077 C C . ILE B 1 129 ? -1.938 22.141 1.312 1 81.69 129 ILE B C 1
ATOM 2079 O O . ILE B 1 129 ? -1.697 23.328 1.545 1 81.69 129 ILE B O 1
ATOM 2083 N N . GLU B 1 130 ? -2.127 21.609 0.144 1 84.19 130 GLU B N 1
ATOM 2084 C CA . GLU B 1 130 ? -2.086 22.5 -1.021 1 84.19 130 GLU B CA 1
ATOM 2085 C C . GLU B 1 130 ? -3.195 23.547 -0.96 1 84.19 130 GLU B C 1
ATOM 2087 O O . GLU B 1 130 ? -2.971 24.703 -1.279 1 84.19 130 GLU B O 1
ATOM 2092 N N . ASN B 1 131 ? -4.312 23.094 -0.59 1 85.62 131 ASN B N 1
ATOM 2093 C CA . ASN B 1 131 ? -5.449 24.016 -0.475 1 85.62 131 ASN B CA 1
ATOM 2094 C C . ASN B 1 131 ? -5.199 25.078 0.582 1 85.62 131 ASN B C 1
ATOM 2096 O O . ASN B 1 131 ? -5.539 26.25 0.379 1 85.62 131 ASN B O 1
ATOM 2100 N N . GLU B 1 132 ? -4.637 24.656 1.635 1 81.5 132 GLU B N 1
ATOM 2101 C CA . GLU B 1 132 ? -4.309 25.625 2.686 1 81.5 132 GLU B CA 1
ATOM 2102 C C . GLU B 1 132 ? -3.27 26.625 2.207 1 81.5 132 GLU B C 1
ATOM 2104 O O . GLU B 1 132 ? -3.4 27.828 2.459 1 81.5 132 GLU B O 1
ATOM 2109 N N . ALA B 1 133 ? -2.365 26.203 1.511 1 82.19 133 ALA B N 1
ATOM 2110 C CA . ALA B 1 133 ? -1.32 27.078 0.989 1 82.19 133 ALA B CA 1
ATOM 2111 C C . ALA B 1 133 ? -1.891 28.062 -0.02 1 82.19 133 ALA B C 1
ATOM 2113 O O . ALA B 1 133 ? -1.519 29.25 -0.022 1 82.19 133 ALA B O 1
ATOM 2114 N N . GLU B 1 134 ? -2.795 27.531 -0.773 1 86.25 134 GLU B N 1
ATOM 2115 C CA . GLU B 1 134 ? -3.428 28.391 -1.771 1 86.25 134 GLU B CA 1
ATOM 2116 C C . GLU B 1 134 ? -4.297 29.453 -1.11 1 86.25 134 GLU B C 1
ATOM 2118 O O . GLU B 1 134 ? -4.344 30.594 -1.567 1 86.25 134 GLU B O 1
ATOM 2123 N N . GLN B 1 135 ? -4.926 29.078 -0.125 1 86.19 135 GLN B N 1
ATOM 2124 C CA . GLN B 1 135 ? -5.777 30.016 0.6 1 86.19 135 GLN B CA 1
ATOM 2125 C C . GLN B 1 135 ? -4.945 31.094 1.279 1 86.19 135 GLN B C 1
ATOM 2127 O O . GLN B 1 135 ? -5.328 32.281 1.285 1 86.19 135 GLN B O 1
ATOM 2132 N N . ILE B 1 136 ? -3.885 30.734 1.78 1 85.81 136 ILE B N 1
ATOM 2133 C CA . ILE B 1 136 ? -2.99 31.688 2.434 1 85.81 136 ILE B CA 1
ATOM 2134 C C . ILE B 1 136 ? -2.414 32.656 1.399 1 85.81 136 ILE B C 1
ATOM 2136 O O . ILE B 1 136 ? -2.389 33.875 1.619 1 85.81 136 ILE B O 1
ATOM 2140 N N . LYS B 1 137 ? -2.066 32.094 0.276 1 88.38 137 LYS B N 1
ATOM 2141 C CA . LYS B 1 137 ? -1.545 32.938 -0.804 1 88.38 137 LYS B CA 1
ATOM 2142 C C . LYS B 1 137 ? -2.602 33.938 -1.299 1 88.38 137 LYS B C 1
ATOM 2144 O O . LYS B 1 137 ? -2.301 35.094 -1.552 1 88.38 137 LYS B O 1
ATOM 2149 N N . ALA B 1 138 ? -3.742 33.406 -1.419 1 88.56 138 ALA B N 1
ATOM 2150 C CA . ALA B 1 138 ? -4.852 34.25 -1.878 1 88.56 138 ALA B CA 1
ATOM 2151 C C . ALA B 1 138 ? -5.152 35.375 -0.876 1 88.56 138 ALA B C 1
ATOM 2153 O O . ALA B 1 138 ? -5.469 36.5 -1.267 1 88.56 138 ALA B O 1
ATOM 2154 N N . TYR B 1 139 ? -4.996 35 0.281 1 88.5 139 TYR B N 1
ATOM 2155 C CA . TYR B 1 139 ? -5.25 35.969 1.349 1 88.5 139 TYR B CA 1
ATOM 2156 C C . TYR B 1 139 ? -4.191 37.062 1.361 1 88.5 139 TYR B C 1
ATOM 2158 O O . TYR B 1 139 ? -4.5 38.25 1.586 1 88.5 139 TYR B O 1
ATOM 2166 N N . ILE B 1 140 ? -3.021 36.688 1.056 1 84 140 ILE B N 1
ATOM 2167 C CA . ILE B 1 140 ? -1.904 37.625 1.072 1 84 140 ILE B CA 1
ATOM 2168 C C . ILE B 1 140 ? -1.946 38.5 -0.179 1 84 140 ILE B C 1
ATOM 2170 O O . ILE B 1 140 ? -1.624 39.688 -0.125 1 84 140 ILE B O 1
ATOM 2174 N N . ALA B 1 141 ? -2.16 37.781 -1.23 1 85.75 141 ALA B N 1
ATOM 2175 C CA . ALA B 1 141 ? -2.219 38.531 -2.48 1 85.75 141 ALA B CA 1
ATOM 2176 C C . ALA B 1 141 ? -3.361 39.562 -2.457 1 85.75 141 ALA B C 1
ATOM 2178 O O . ALA B 1 141 ? -3.35 40.531 -3.211 1 85.75 141 ALA B O 1
ATOM 2179 N N . GLY B 1 142 ? -4.113 39.719 -1.674 1 62.78 142 GLY B N 1
ATOM 2180 C CA . GLY B 1 142 ? -5.152 40.75 -1.69 1 62.78 142 GLY B CA 1
ATOM 2181 C C . GLY B 1 142 ? -6.457 40.25 -2.295 1 62.78 142 GLY B C 1
ATOM 2182 O O . GLY B 1 142 ? -6.453 39.438 -3.217 1 62.78 142 GLY B O 1
#

pLDDT: mean 94.63, std 5.0, range [62.78, 98.75]

Solvent-accessible surface area (backbone atoms only — not comparable to full-atom values): 15050 Å² total; per-residue (Å²): 109,36,42,43,59,51,34,70,69,76,47,50,82,67,68,67,43,53,51,69,47,28,36,44,58,51,31,33,51,27,50,76,67,74,44,63,59,38,40,22,30,48,98,84,44,32,73,59,26,35,40,37,41,63,41,51,38,41,40,37,43,74,55,40,64,66,44,39,75,33,39,33,65,81,58,37,45,60,85,68,63,64,44,46,52,79,40,39,52,68,57,48,52,51,50,28,56,75,67,72,41,59,63,32,41,24,47,51,96,74,26,73,56,25,64,46,40,53,68,54,53,51,48,48,52,54,48,52,52,50,49,50,53,49,51,51,48,48,61,68,67,101,109,36,43,44,58,51,34,69,71,77,46,48,82,66,67,65,42,53,52,70,46,29,35,44,57,51,31,34,50,26,51,76,67,74,45,62,59,37,41,23,31,48,98,84,44,33,74,60,26,35,39,36,43,63,43,52,36,41,40,36,45,74,54,39,63,65,43,39,75,33,39,32,64,80,58,39,45,62,86,67,63,66,45,46,54,82,39,40,50,68,58,48,52,50,49,27,56,75,67,72,40,58,63,33,41,24,46,51,96,74,26,72,57,26,64,48,39,52,69,56,52,52,49,49,51,53,48,52,51,49,50,51,51,49,50,52,48,48,60,67,69,100

Sequence (284 aa):
MSVKAILNEKGSNVITVTAQVTVQQAASLLHENHIGAVVVVDPEEHIVGIMTERDIVASIARYGAACLDKPVSSVMWQNVYCCREEMSVDSLMEMMSKFRARHLPVEREGRLAGIISIGDVVKYHIRAIENEAEQIKAYIAGMSVKAILNEKGSNVITVTAQVTVQQAASLLHENHIGAVVVVDPEEHIVGIMTERDIVASIARYGAACLDKPVSSVMWQNVYCCREEMSVDSLMEMMSKFRARHLPVEREGRLAGIISIGDVVKYHIRAIENEAEQIKAYIAG